Protein AF-A0A423U1B2-F1 (afdb_monomer_lite)

Structure (mmCIF, N/CA/C/O backbone):
data_AF-A0A423U1B2-F1
#
_entry.id   AF-A0A423U1B2-F1
#
loop_
_atom_site.group_PDB
_atom_site.id
_atom_site.type_symbol
_atom_site.label_atom_id
_atom_site.label_alt_id
_atom_site.label_comp_id
_atom_site.label_asym_id
_atom_site.label_entity_id
_atom_site.label_seq_id
_atom_site.pdbx_PDB_ins_code
_atom_site.Cartn_x
_atom_site.Cartn_y
_atom_site.Cartn_z
_atom_site.occupancy
_atom_site.B_iso_or_equiv
_atom_site.auth_seq_id
_atom_site.auth_comp_id
_atom_site.auth_asym_id
_atom_site.auth_atom_id
_atom_site.pdbx_PDB_model_num
ATOM 1 N N . MET A 1 1 ? -6.606 -26.926 21.692 1.00 32.34 1 MET A N 1
ATOM 2 C CA . MET A 1 1 ? -6.285 -27.141 20.266 1.00 32.34 1 MET A CA 1
ATOM 3 C C . MET A 1 1 ? -6.532 -25.823 19.558 1.00 32.34 1 MET A C 1
ATOM 5 O O . MET A 1 1 ? -7.688 -25.462 19.398 1.00 32.34 1 MET A O 1
ATOM 9 N N . ALA A 1 2 ? -5.481 -25.055 19.267 1.00 31.39 2 ALA A N 1
ATOM 10 C CA . ALA A 1 2 ? -5.603 -23.840 18.466 1.00 31.39 2 ALA A CA 1
ATOM 11 C C . ALA A 1 2 ? -5.625 -24.252 16.990 1.00 31.39 2 ALA A C 1
ATOM 13 O O . ALA A 1 2 ? -4.741 -24.988 16.552 1.00 31.39 2 ALA A O 1
ATOM 14 N N . ALA A 1 3 ? -6.660 -23.852 16.256 1.00 35.34 3 ALA A N 1
ATOM 15 C CA . ALA A 1 3 ? -6.721 -24.034 14.815 1.00 35.34 3 ALA A CA 1
ATOM 16 C C . ALA A 1 3 ? -5.997 -22.849 14.169 1.00 35.34 3 ALA A C 1
ATOM 18 O O . ALA A 1 3 ? -6.506 -21.734 14.193 1.00 35.34 3 ALA A O 1
ATOM 19 N N . SER A 1 4 ? -4.801 -23.075 13.632 1.00 44.62 4 SER A N 1
ATOM 20 C CA . SER A 1 4 ? -4.174 -22.142 12.699 1.00 44.62 4 SER A CA 1
ATOM 21 C C . SER A 1 4 ? -4.798 -22.375 11.326 1.00 44.62 4 SER A C 1
ATOM 23 O O . SER A 1 4 ? -4.581 -23.433 10.729 1.00 44.62 4 SER A O 1
ATOM 25 N N . PHE A 1 5 ? -5.598 -21.427 10.844 1.00 45.62 5 PHE A N 1
ATOM 26 C CA . PHE A 1 5 ? -6.015 -21.411 9.445 1.00 45.62 5 PHE A CA 1
ATOM 27 C C . PHE A 1 5 ? -4.851 -20.833 8.637 1.00 45.62 5 PHE A C 1
ATOM 29 O O . PHE A 1 5 ? -4.466 -19.680 8.815 1.00 45.62 5 PHE A O 1
ATOM 36 N N . ALA A 1 6 ? -4.232 -21.686 7.827 1.00 53.91 6 ALA A N 1
ATOM 37 C CA . ALA A 1 6 ? -3.268 -21.276 6.825 1.00 53.91 6 ALA A CA 1
ATOM 38 C C . ALA A 1 6 ? -4.054 -21.025 5.536 1.00 53.91 6 ALA A C 1
ATOM 40 O O . ALA A 1 6 ? -4.606 -21.969 4.968 1.00 53.91 6 ALA A O 1
ATOM 41 N N . GLU A 1 7 ? -4.151 -19.768 5.116 1.00 62.78 7 GLU A N 1
ATOM 42 C CA . GLU A 1 7 ? -4.723 -19.413 3.820 1.00 62.78 7 GLU A CA 1
ATOM 43 C C . GLU A 1 7 ? -3.580 -19.316 2.812 1.00 62.78 7 GLU A C 1
ATOM 45 O O . GLU A 1 7 ? -2.628 -18.556 2.989 1.00 62.78 7 GLU A O 1
ATOM 50 N N . GLU A 1 8 ? -3.638 -20.170 1.793 1.00 65.38 8 GLU A N 1
ATOM 51 C CA . GLU A 1 8 ? -2.659 -20.219 0.711 1.00 65.38 8 GLU A CA 1
ATOM 52 C C . GLU A 1 8 ? -3.208 -19.421 -0.469 1.00 65.38 8 GLU A C 1
ATOM 54 O O . GLU A 1 8 ? -4.305 -19.697 -0.955 1.00 65.38 8 GLU A O 1
ATOM 59 N N . TYR A 1 9 ? -2.441 -18.436 -0.919 1.00 68.88 9 TYR A N 1
ATOM 60 C CA . TYR A 1 9 ? -2.756 -17.604 -2.069 1.00 68.88 9 TYR A CA 1
ATOM 61 C C . TYR A 1 9 ? -1.648 -17.735 -3.114 1.00 68.88 9 TYR A C 1
ATOM 63 O O . TYR A 1 9 ? -0.458 -17.784 -2.796 1.00 68.88 9 TYR A O 1
ATOM 71 N N . GLU A 1 10 ? -2.047 -17.850 -4.378 1.00 75.06 10 GLU A N 1
ATOM 72 C CA . GLU A 1 10 ? -1.129 -17.897 -5.512 1.00 75.06 10 GLU A CA 1
ATOM 73 C C . GLU A 1 10 ? -1.004 -16.479 -6.067 1.00 75.06 10 GLU A C 1
ATOM 75 O O . GLU A 1 10 ? -1.994 -15.892 -6.495 1.00 75.06 10 GLU A O 1
ATOM 80 N N . VAL A 1 11 ? 0.198 -15.913 -5.983 1.00 78.75 11 VAL A N 1
ATOM 81 C CA . VAL A 1 11 ? 0.509 -14.577 -6.502 1.00 78.75 11 VAL A CA 1
ATOM 82 C C . VAL A 1 11 ? 1.478 -14.694 -7.662 1.00 78.75 11 VAL A C 1
ATOM 84 O O . VAL A 1 11 ? 2.503 -15.380 -7.577 1.00 78.75 11 VAL A O 1
ATOM 87 N N . ASP A 1 12 ? 1.139 -14.007 -8.746 1.00 85.44 12 ASP A N 1
ATOM 88 C CA . ASP A 1 12 ? 1.967 -13.886 -9.940 1.00 85.44 12 ASP A CA 1
ATOM 89 C C . ASP A 1 12 ? 3.019 -12.784 -9.779 1.00 85.44 12 ASP A C 1
ATOM 91 O O . ASP A 1 12 ? 3.145 -12.176 -8.717 1.00 85.44 12 ASP A O 1
ATOM 95 N N . TYR A 1 13 ? 3.784 -12.517 -10.839 1.00 89.06 13 TYR A N 1
ATOM 96 C CA . TYR A 1 13 ? 4.770 -11.438 -10.862 1.00 89.06 13 TYR A CA 1
ATOM 97 C C . TYR A 1 13 ? 4.138 -10.090 -10.481 1.00 89.06 13 TYR A C 1
ATOM 99 O O . TYR A 1 13 ? 3.126 -9.698 -11.058 1.00 89.06 13 TYR A O 1
ATOM 107 N N . GLY A 1 14 ? 4.752 -9.359 -9.552 1.00 91.12 14 GLY A N 1
ATOM 108 C CA . GLY A 1 14 ? 4.311 -8.013 -9.175 1.00 91.12 14 GLY A CA 1
ATOM 109 C C . GLY A 1 14 ? 4.810 -7.602 -7.797 1.00 91.12 14 GLY A C 1
ATOM 110 O O . GLY A 1 14 ? 5.597 -8.325 -7.190 1.00 91.12 14 GLY A O 1
ATOM 111 N N . VAL A 1 15 ? 4.339 -6.455 -7.310 1.00 94.38 15 VAL A N 1
ATOM 112 C CA . VAL A 1 15 ? 4.605 -5.947 -5.956 1.00 94.38 15 VAL A CA 1
ATOM 113 C C . VAL A 1 15 ? 3.308 -6.004 -5.162 1.00 94.38 15 VAL A C 1
ATOM 115 O O . VAL A 1 15 ? 2.300 -5.439 -5.575 1.00 94.38 15 VAL A O 1
ATOM 118 N N . TYR A 1 16 ? 3.324 -6.695 -4.030 1.00 94.00 16 TYR A N 1
ATOM 119 C CA . TYR A 1 16 ? 2.155 -6.913 -3.187 1.00 94.00 16 TYR A CA 1
ATOM 120 C C . TYR A 1 16 ? 2.409 -6.384 -1.785 1.00 94.00 16 TYR A C 1
ATOM 122 O O . TYR A 1 16 ? 3.487 -6.584 -1.227 1.00 94.00 16 TYR A O 1
ATOM 130 N N . LEU A 1 17 ? 1.386 -5.762 -1.211 1.00 94.81 17 LEU A N 1
ATOM 131 C CA . LEU A 1 17 ? 1.344 -5.289 0.161 1.00 94.81 17 LEU A CA 1
ATOM 132 C C . LEU A 1 17 ? 0.294 -6.099 0.925 1.00 94.81 17 LEU A C 1
ATOM 134 O O . LEU A 1 17 ? -0.905 -6.022 0.649 1.00 94.81 17 LEU A O 1
ATOM 138 N N . PHE A 1 18 ? 0.764 -6.879 1.890 1.00 92.94 18 PHE A N 1
ATOM 139 C CA . PHE A 1 18 ? -0.055 -7.666 2.802 1.00 92.94 18 PHE A CA 1
ATOM 140 C C . PHE A 1 18 ? -0.288 -6.869 4.063 1.00 92.94 18 PHE A C 1
ATOM 142 O O . PHE A 1 18 ? 0.667 -6.416 4.688 1.00 92.94 18 PHE A O 1
ATOM 149 N N . LEU A 1 19 ? -1.546 -6.729 4.455 1.00 92.38 19 LEU A N 1
ATOM 150 C CA . LEU A 1 19 ? -1.936 -5.983 5.640 1.00 92.38 19 LEU A CA 1
ATOM 151 C C . LEU A 1 19 ? -2.736 -6.879 6.575 1.00 92.38 19 LEU A C 1
ATOM 153 O O . LEU A 1 19 ? -3.620 -7.612 6.133 1.00 92.38 19 LEU A O 1
ATOM 157 N N . GLY A 1 20 ? -2.452 -6.779 7.870 1.00 90.88 20 GLY A N 1
ATOM 158 C CA . GLY A 1 20 ? -3.234 -7.401 8.934 1.00 90.88 20 GLY A CA 1
ATOM 159 C C . GLY A 1 20 ? -3.918 -6.347 9.798 1.00 90.88 20 GLY A C 1
ATOM 160 O O . GLY A 1 20 ? -3.294 -5.353 10.175 1.00 90.88 20 GLY A O 1
ATOM 161 N N . TYR A 1 21 ? -5.187 -6.565 10.141 1.00 88.56 21 TYR A N 1
ATOM 162 C CA . TYR A 1 21 ? -5.950 -5.688 11.032 1.00 88.56 21 TYR A CA 1
ATOM 163 C C . TYR A 1 21 ? -6.854 -6.487 11.976 1.00 88.56 21 TYR A C 1
ATOM 165 O O . TYR A 1 21 ? -7.213 -7.624 11.697 1.00 88.56 21 TYR A O 1
ATOM 173 N N . SER A 1 22 ? -7.273 -5.892 13.092 1.00 86.50 22 SER A N 1
ATOM 174 C CA . SER A 1 22 ? -8.189 -6.542 14.039 1.00 86.50 22 SER A CA 1
ATOM 175 C C . SER A 1 22 ? -9.647 -6.195 13.735 1.00 86.50 22 SER A C 1
ATOM 177 O O . SER A 1 22 ? -10.076 -5.050 13.891 1.00 86.50 22 SER A O 1
ATOM 179 N N . LYS A 1 23 ? -10.475 -7.191 13.392 1.00 86.38 23 LYS A N 1
ATOM 180 C CA . LYS A 1 23 ? -11.934 -7.014 13.227 1.00 86.38 23 LYS A CA 1
ATOM 181 C C . LYS A 1 23 ? -12.610 -6.579 14.514 1.00 86.38 23 LYS A C 1
ATOM 183 O O . LYS A 1 23 ? -13.639 -5.900 14.489 1.00 86.38 23 LYS A O 1
ATOM 188 N N . LYS A 1 24 ? -12.070 -7.009 15.657 1.00 87.19 24 LYS A N 1
ATOM 189 C CA . LYS A 1 24 ? -12.585 -6.611 16.969 1.00 87.19 24 LYS A CA 1
ATOM 190 C C . LYS A 1 24 ? -12.431 -5.103 17.159 1.00 87.19 24 LYS A C 1
ATOM 192 O O . LYS A 1 24 ? -13.377 -4.460 17.614 1.00 87.19 24 LYS A O 1
ATOM 197 N N . GLU A 1 25 ? -11.272 -4.558 16.803 1.00 85.38 25 GLU A N 1
ATOM 198 C CA . GLU A 1 25 ? -10.992 -3.125 16.902 1.00 85.38 25 GLU A CA 1
ATOM 199 C C . GLU A 1 25 ? -11.735 -2.333 15.827 1.00 85.38 25 GLU A C 1
ATOM 201 O O . GLU A 1 25 ? -12.353 -1.323 16.154 1.00 85.38 25 GLU A O 1
ATOM 206 N N . GLU A 1 26 ? -11.814 -2.842 14.592 1.00 88.25 26 GLU A N 1
ATOM 207 C CA . GLU A 1 26 ? -12.648 -2.250 13.539 1.00 88.25 26 GLU A CA 1
ATOM 208 C C . GLU A 1 26 ? -14.096 -2.088 14.021 1.00 88.25 26 GLU A C 1
ATOM 210 O O . GLU A 1 26 ? -14.669 -1.005 13.934 1.00 88.25 26 GLU A O 1
ATOM 215 N N . LYS A 1 27 ? -14.697 -3.138 14.595 1.00 88.31 27 LYS A N 1
ATOM 216 C CA . LYS A 1 27 ? -16.079 -3.087 15.093 1.00 88.31 27 LYS A CA 1
ATOM 217 C C . LYS A 1 27 ? -16.260 -2.077 16.228 1.00 88.31 27 LYS A C 1
ATOM 219 O O . LYS A 1 27 ? -17.335 -1.488 16.341 1.00 88.31 27 LYS A O 1
ATOM 224 N N . LEU A 1 28 ? -15.237 -1.894 17.062 1.00 86.12 28 LEU A N 1
ATOM 225 C CA . LEU A 1 28 ? -15.248 -0.917 18.147 1.00 86.12 28 LEU A CA 1
ATOM 226 C C . LEU A 1 28 ? -15.149 0.519 17.618 1.00 86.12 28 LEU A C 1
ATOM 228 O O . LEU A 1 28 ? -15.837 1.400 18.130 1.00 86.12 28 LEU A O 1
ATOM 232 N N . LEU A 1 29 ? -14.323 0.747 16.594 1.00 82.88 29 LEU A N 1
ATOM 233 C CA . LEU A 1 29 ? -14.086 2.073 16.021 1.00 82.88 29 LEU A CA 1
ATOM 234 C C . LEU A 1 29 ? -15.087 2.459 14.930 1.00 82.88 29 LEU A C 1
ATOM 236 O O . LEU A 1 29 ? -15.243 3.647 14.661 1.00 82.88 29 LEU A O 1
ATOM 240 N N . LYS A 1 30 ? -15.831 1.502 14.365 1.00 83.69 30 LYS A N 1
ATOM 241 C CA . LYS A 1 30 ? -16.827 1.731 13.307 1.00 83.69 30 LYS A CA 1
ATOM 242 C C . LYS A 1 30 ? -17.805 2.892 13.569 1.00 83.69 30 LYS A C 1
ATOM 244 O O . LYS A 1 30 ? -18.095 3.621 12.626 1.00 83.69 30 LYS A O 1
ATOM 249 N N . PRO A 1 31 ? -18.314 3.121 14.798 1.00 84.50 31 PRO A N 1
ATOM 250 C CA . PRO A 1 31 ? -19.174 4.273 15.089 1.00 84.50 31 PRO A CA 1
ATOM 251 C C . PRO A 1 31 ? -18.469 5.633 14.967 1.00 84.50 31 PRO A C 1
ATOM 253 O O . PRO A 1 31 ? -19.130 6.657 14.811 1.00 84.50 31 PRO A O 1
ATOM 256 N N . TYR A 1 32 ? -17.141 5.650 15.073 1.00 81.94 32 TYR A N 1
ATOM 257 C CA . TYR A 1 32 ? -16.306 6.849 15.051 1.00 81.94 32 TYR A CA 1
ATOM 258 C C . TYR A 1 32 ? -15.645 7.064 13.686 1.00 81.94 32 TYR A C 1
ATOM 260 O O . TYR A 1 32 ? -15.356 8.201 13.313 1.00 81.94 32 TYR A O 1
ATOM 268 N N . THR A 1 33 ? -15.460 6.002 12.899 1.00 76.44 33 THR A N 1
ATOM 269 C CA . THR A 1 33 ? -14.968 6.090 11.525 1.00 76.44 33 THR A CA 1
ATOM 270 C C . THR A 1 33 ? -16.107 6.456 10.578 1.00 76.44 33 THR A C 1
ATOM 272 O O . THR A 1 33 ? -17.097 5.741 10.467 1.00 76.44 33 THR A O 1
ATOM 275 N N . LYS A 1 34 ? -15.968 7.554 9.828 1.00 74.88 34 LYS A N 1
ATOM 276 C CA . LYS A 1 34 ? -16.952 7.988 8.812 1.00 74.88 34 LYS A CA 1
ATOM 277 C C . LYS A 1 34 ? -16.952 7.114 7.543 1.00 74.88 34 LYS A C 1
ATOM 279 O O . LYS A 1 34 ? -17.400 7.562 6.492 1.00 74.88 34 LYS A O 1
ATOM 284 N N . THR A 1 35 ? -16.403 5.906 7.610 1.00 74.19 35 THR A N 1
ATOM 285 C CA . THR A 1 35 ? -16.151 5.021 6.470 1.00 74.19 35 THR A CA 1
ATOM 286 C C . THR A 1 35 ? -17.031 3.778 6.562 1.00 74.19 35 THR A C 1
ATOM 288 O O . THR A 1 35 ? -17.275 3.244 7.643 1.00 74.19 35 THR A O 1
ATOM 291 N N . ALA A 1 36 ? -17.553 3.331 5.416 1.00 74.88 36 ALA A N 1
ATOM 292 C CA . ALA A 1 36 ? -18.432 2.162 5.349 1.00 74.88 36 ALA A CA 1
ATOM 293 C C . ALA A 1 36 ? -17.682 0.850 5.655 1.00 74.88 36 ALA A C 1
ATOM 295 O O . ALA A 1 36 ? -18.242 -0.052 6.291 1.00 74.88 36 ALA A O 1
ATOM 296 N N . SER A 1 37 ? -16.412 0.790 5.242 1.00 85.69 37 SER A N 1
ATOM 297 C CA . SER A 1 37 ? -15.480 -0.327 5.401 1.00 85.69 37 SER A CA 1
ATOM 298 C C . SER A 1 37 ? -14.079 0.200 5.725 1.00 85.69 37 SER A C 1
ATOM 300 O O . SER A 1 37 ? -13.667 1.231 5.179 1.00 85.69 37 SER A O 1
ATOM 302 N N . LEU A 1 38 ? -13.340 -0.501 6.593 1.00 87.88 38 LEU A N 1
ATOM 303 C CA . LEU A 1 38 ? -11.913 -0.245 6.803 1.00 87.88 38 LEU A CA 1
ATOM 304 C C . LEU A 1 38 ? -11.117 -0.440 5.510 1.00 87.88 38 LEU A C 1
ATOM 306 O O . LEU A 1 38 ? -10.227 0.351 5.222 1.00 87.88 38 LEU A O 1
ATOM 310 N N . VAL A 1 39 ? -11.466 -1.462 4.724 1.00 90.31 39 VAL A N 1
ATOM 311 C CA . VAL A 1 39 ? -10.755 -1.831 3.492 1.00 90.31 39 VAL A CA 1
ATOM 312 C C . VAL A 1 39 ? -10.808 -0.703 2.470 1.00 90.31 39 VAL A C 1
ATOM 314 O O . VAL A 1 39 ? -9.769 -0.299 1.963 1.00 90.31 39 VAL A O 1
ATOM 317 N N . ASP A 1 40 ? -11.991 -0.131 2.233 1.00 90.88 40 ASP A N 1
ATOM 318 C CA . ASP A 1 40 ? -12.157 0.988 1.295 1.00 90.88 40 ASP A CA 1
ATOM 319 C C . ASP A 1 40 ? -11.345 2.209 1.746 1.00 90.88 40 ASP A C 1
ATOM 321 O O . ASP A 1 40 ? -10.707 2.890 0.943 1.00 90.88 40 ASP A O 1
ATOM 325 N N . ALA A 1 41 ? -11.350 2.481 3.055 1.00 90.88 41 ALA A N 1
ATOM 326 C CA . ALA A 1 41 ? -10.588 3.578 3.635 1.00 90.88 41 ALA A CA 1
ATOM 327 C C . ALA A 1 41 ? -9.078 3.358 3.486 1.00 90.88 41 ALA A C 1
ATOM 329 O O . ALA A 1 41 ? -8.365 4.290 3.117 1.00 90.88 41 ALA A O 1
ATOM 330 N N . ALA A 1 42 ? -8.608 2.138 3.754 1.00 90.62 42 ALA A N 1
ATOM 331 C CA . ALA A 1 42 ? -7.213 1.756 3.614 1.00 90.62 42 ALA A CA 1
ATOM 332 C C . ALA A 1 42 ? -6.773 1.850 2.150 1.00 90.62 42 ALA A C 1
ATOM 334 O O . ALA A 1 42 ? -5.761 2.481 1.880 1.00 90.62 42 ALA A O 1
ATOM 335 N N . LEU A 1 43 ? -7.563 1.336 1.204 1.00 94.19 43 LEU A N 1
ATOM 336 C CA . LEU A 1 43 ? -7.254 1.393 -0.225 1.00 94.19 43 LEU A CA 1
ATOM 337 C C . LEU A 1 43 ? -7.076 2.837 -0.712 1.00 94.19 43 LEU A C 1
ATOM 339 O O . LEU A 1 43 ? -6.073 3.157 -1.340 1.00 94.19 43 LEU A O 1
ATOM 343 N N . VAL A 1 44 ? -8.009 3.732 -0.372 1.00 94.25 44 VAL A N 1
ATOM 344 C CA . VAL A 1 44 ? -7.933 5.144 -0.784 1.00 94.25 44 VAL A CA 1
ATOM 345 C C . VAL A 1 44 ? -6.742 5.854 -0.139 1.00 94.25 44 VAL A C 1
ATOM 347 O O . VAL A 1 44 ? -6.020 6.593 -0.806 1.00 94.25 44 VAL A O 1
ATOM 350 N N . LYS A 1 45 ? -6.539 5.663 1.167 1.00 94.12 45 LYS A N 1
ATOM 351 C CA . LYS A 1 45 ? -5.517 6.398 1.922 1.00 94.12 45 LYS A CA 1
ATOM 352 C C . LYS A 1 45 ? -4.111 5.871 1.664 1.00 94.12 45 LYS A C 1
ATOM 354 O O . LYS A 1 45 ? -3.224 6.669 1.390 1.00 94.12 45 LYS A O 1
ATOM 359 N N . LEU A 1 46 ? -3.921 4.554 1.711 1.00 96.12 46 LEU A N 1
ATOM 360 C CA . LEU A 1 46 ? -2.646 3.925 1.371 1.00 96.12 46 LEU A CA 1
ATOM 361 C C . LEU A 1 46 ? -2.338 4.083 -0.113 1.00 96.12 46 LEU A C 1
ATOM 363 O O . LEU A 1 46 ? -1.187 4.307 -0.451 1.00 96.12 46 LEU A O 1
ATOM 367 N N . GLY A 1 47 ? -3.347 4.030 -0.990 1.00 95.81 47 GLY A N 1
ATOM 368 C CA . GLY A 1 47 ? -3.163 4.301 -2.414 1.00 95.81 47 GLY A CA 1
ATOM 369 C C . GLY A 1 47 ? -2.615 5.706 -2.652 1.00 95.81 47 GLY A C 1
ATOM 370 O O . GLY A 1 47 ? -1.634 5.863 -3.371 1.00 95.81 47 GLY A O 1
ATOM 371 N N . LYS A 1 48 ? -3.177 6.720 -1.976 1.00 95.88 48 LYS A N 1
ATOM 372 C CA . LYS A 1 48 ? -2.628 8.083 -1.998 1.00 95.88 48 LYS A CA 1
ATOM 373 C C . LYS A 1 48 ? -1.206 8.135 -1.434 1.00 95.88 48 LYS A C 1
ATOM 375 O O . LYS A 1 48 ? -0.353 8.767 -2.037 1.00 95.88 48 LYS A O 1
ATOM 380 N N . LEU A 1 49 ? -0.953 7.483 -0.300 1.00 95.75 49 LEU A N 1
ATOM 381 C CA . LEU A 1 49 ? 0.355 7.525 0.351 1.00 95.75 49 LEU A CA 1
ATOM 382 C C . LEU A 1 49 ? 1.448 6.876 -0.510 1.00 95.75 49 LEU A C 1
ATOM 384 O O . LEU A 1 49 ? 2.493 7.476 -0.719 1.00 95.75 49 LEU A O 1
ATOM 388 N N . VAL A 1 50 ? 1.187 5.691 -1.071 1.00 96.69 50 VAL A N 1
ATOM 389 C CA . VAL A 1 50 ? 2.103 5.019 -2.008 1.00 96.69 50 VAL A CA 1
ATOM 390 C C . VAL A 1 50 ? 2.346 5.884 -3.237 1.00 96.69 50 VAL A C 1
ATOM 392 O O . VAL A 1 50 ? 3.493 6.031 -3.649 1.00 96.69 50 VAL A O 1
ATOM 395 N N . ARG A 1 51 ? 1.293 6.488 -3.795 1.00 96.50 51 ARG A N 1
ATOM 396 C CA . ARG A 1 51 ? 1.412 7.383 -4.945 1.00 96.50 51 ARG A CA 1
ATOM 397 C C . ARG A 1 51 ? 2.299 8.589 -4.641 1.00 96.50 51 ARG A C 1
ATOM 399 O O . ARG A 1 51 ? 3.248 8.828 -5.378 1.00 96.50 51 ARG A O 1
ATOM 406 N N . ASP A 1 52 ? 2.018 9.313 -3.560 1.00 96.19 52 ASP A N 1
ATOM 407 C CA . ASP A 1 52 ? 2.779 10.501 -3.165 1.00 96.19 52 ASP A CA 1
ATOM 408 C C . ASP A 1 52 ? 4.254 10.141 -2.905 1.00 96.19 52 ASP A C 1
ATOM 410 O O . ASP A 1 52 ? 5.162 10.825 -3.377 1.00 96.19 52 ASP A O 1
ATOM 414 N N . THR A 1 53 ? 4.507 9.025 -2.214 1.00 95.31 53 THR A N 1
ATOM 415 C CA . THR A 1 53 ? 5.861 8.525 -1.948 1.00 95.31 53 THR A CA 1
ATOM 416 C C . THR A 1 53 ? 6.590 8.137 -3.239 1.00 95.31 53 THR A C 1
ATOM 418 O O . THR A 1 53 ? 7.751 8.503 -3.417 1.00 95.31 53 THR A O 1
ATOM 421 N N . ALA A 1 54 ? 5.923 7.457 -4.176 1.00 95.00 54 ALA A N 1
ATOM 422 C CA . ALA A 1 54 ? 6.498 7.098 -5.475 1.00 95.00 54 ALA A CA 1
ATOM 423 C C . ALA A 1 54 ? 6.826 8.335 -6.329 1.00 95.00 54 ALA A C 1
ATOM 425 O O . ALA A 1 54 ? 7.892 8.397 -6.947 1.00 95.00 54 ALA A O 1
ATOM 426 N N . GLU A 1 55 ? 5.953 9.347 -6.320 1.00 95.31 55 GLU A N 1
ATOM 427 C CA . GLU A 1 55 ? 6.178 10.609 -7.029 1.00 95.31 55 GLU A CA 1
ATOM 428 C C . GLU A 1 55 ? 7.399 11.354 -6.456 1.00 95.31 55 GLU A C 1
ATOM 430 O O . GLU A 1 55 ? 8.180 11.931 -7.213 1.00 95.31 55 GLU A O 1
ATOM 435 N N . ILE A 1 56 ? 7.612 11.303 -5.136 1.00 94.31 56 ILE A N 1
ATOM 436 C CA . ILE A 1 56 ? 8.756 11.941 -4.464 1.00 94.31 56 ILE A CA 1
ATOM 437 C C . ILE A 1 56 ? 10.067 11.182 -4.707 1.00 94.31 56 ILE A C 1
ATOM 439 O O . ILE A 1 56 ? 11.100 11.812 -4.937 1.00 94.31 56 ILE A O 1
ATOM 443 N N . MET A 1 57 ? 10.046 9.850 -4.624 1.00 92.12 57 MET A N 1
ATOM 444 C CA . MET A 1 57 ? 11.256 9.025 -4.707 1.00 92.12 57 MET A CA 1
ATOM 445 C C . MET A 1 57 ? 11.730 8.840 -6.148 1.00 92.12 57 MET A C 1
ATOM 447 O O . MET A 1 57 ? 12.901 9.073 -6.449 1.00 92.12 57 MET A O 1
ATOM 451 N N . ASN A 1 58 ? 10.806 8.459 -7.031 1.00 89.25 58 ASN A N 1
ATOM 452 C CA . ASN A 1 58 ? 11.115 7.971 -8.375 1.00 89.25 58 ASN A CA 1
ATOM 453 C C . ASN A 1 58 ? 10.493 8.844 -9.478 1.00 89.25 58 ASN A C 1
ATOM 455 O O . ASN A 1 58 ? 10.808 8.686 -10.656 1.00 89.25 58 ASN A O 1
ATOM 459 N N . GLY A 1 59 ? 9.630 9.806 -9.125 1.00 91.31 59 GLY A N 1
ATOM 460 C CA . GLY A 1 59 ? 8.908 10.617 -10.110 1.00 91.31 59 GLY A CA 1
ATOM 461 C C . GLY A 1 59 ? 7.830 9.829 -10.859 1.00 91.31 59 GLY A C 1
ATOM 462 O O . GLY A 1 59 ? 7.438 10.220 -11.960 1.00 91.31 59 GLY A O 1
ATOM 463 N N . THR A 1 60 ? 7.365 8.719 -10.285 1.00 92.00 60 THR A N 1
ATOM 464 C CA . THR A 1 60 ? 6.395 7.798 -10.891 1.00 92.00 60 THR A CA 1
ATOM 465 C C . THR A 1 60 ? 5.081 7.772 -10.126 1.00 92.00 60 THR A C 1
ATOM 467 O O . THR A 1 60 ? 5.066 7.934 -8.912 1.00 92.00 60 THR A O 1
ATOM 470 N N . ALA A 1 61 ? 3.977 7.484 -10.817 1.00 93.44 61 ALA A N 1
ATOM 471 C CA . ALA A 1 61 ? 2.669 7.307 -10.192 1.00 93.44 61 ALA A CA 1
ATOM 472 C C . ALA A 1 61 ? 2.352 5.812 -10.027 1.00 93.44 61 ALA A C 1
ATOM 474 O O . ALA A 1 61 ? 1.914 5.149 -10.971 1.00 93.44 61 ALA A O 1
ATOM 475 N N . CYS A 1 62 ? 2.589 5.292 -8.822 1.00 95.75 62 CYS A N 1
ATOM 476 C CA . CYS A 1 62 ? 2.148 3.958 -8.421 1.00 95.75 62 CYS A CA 1
ATOM 477 C C . CYS A 1 62 ? 0.768 4.044 -7.767 1.00 95.75 62 CYS A C 1
ATOM 479 O O . CYS A 1 62 ? 0.523 4.926 -6.945 1.00 95.75 62 CYS A O 1
ATOM 481 N N . LYS A 1 63 ? -0.119 3.108 -8.092 1.00 95.19 63 LYS A N 1
ATOM 482 C CA . LYS A 1 63 ? -1.422 2.954 -7.438 1.00 95.19 63 LYS A CA 1
ATOM 483 C C . LYS A 1 63 ? -1.515 1.605 -6.738 1.00 95.19 63 LYS A C 1
ATOM 485 O O . LYS A 1 63 ? -0.747 0.692 -7.032 1.00 95.19 63 LYS A O 1
ATOM 490 N N . LEU A 1 64 ? -2.469 1.489 -5.818 1.00 96.31 64 LEU A N 1
ATOM 491 C CA . LEU A 1 64 ? -2.807 0.233 -5.158 1.00 96.31 64 LEU A CA 1
ATOM 492 C C . LEU A 1 64 ? -4.167 -0.264 -5.638 1.00 96.31 64 LEU A C 1
ATOM 494 O O . LEU A 1 64 ? -5.147 0.480 -5.595 1.00 96.31 64 LEU A O 1
ATOM 498 N N . ASP A 1 65 ? -4.224 -1.537 -6.005 1.00 94.62 65 ASP A N 1
ATOM 499 C CA . ASP A 1 65 ? -5.446 -2.252 -6.350 1.00 94.62 65 ASP A CA 1
ATOM 500 C C . ASP A 1 65 ? -5.718 -3.345 -5.308 1.00 94.62 65 ASP A C 1
ATOM 502 O O . ASP A 1 65 ? -4.807 -4.043 -4.855 1.00 94.62 65 ASP A O 1
ATOM 506 N N . LEU A 1 66 ? -6.983 -3.502 -4.912 1.00 94.44 66 LEU A N 1
ATOM 507 C CA . LEU A 1 66 ? -7.392 -4.590 -4.026 1.00 94.44 66 LEU A CA 1
ATOM 508 C C . LEU A 1 66 ? -7.408 -5.902 -4.811 1.00 94.44 66 LEU A C 1
ATOM 510 O O . LEU A 1 66 ? -8.190 -6.047 -5.748 1.00 94.44 66 LEU A O 1
ATOM 514 N N . ILE A 1 67 ? -6.585 -6.860 -4.389 1.00 91.94 67 ILE A N 1
ATOM 515 C CA . ILE A 1 67 ? -6.593 -8.217 -4.944 1.00 91.94 67 ILE A CA 1
ATOM 516 C C . ILE A 1 67 ? -7.605 -9.070 -4.199 1.00 91.94 67 ILE A C 1
ATOM 518 O O . ILE A 1 67 ? -8.464 -9.695 -4.809 1.00 91.94 67 ILE A O 1
ATOM 522 N N . GLU A 1 68 ? -7.516 -9.076 -2.872 1.00 89.75 68 GLU A N 1
ATOM 523 C CA . GLU A 1 68 ? -8.328 -9.956 -2.045 1.00 89.75 68 GLU A CA 1
ATOM 524 C C . GLU A 1 68 ? -8.471 -9.376 -0.632 1.00 89.75 68 GLU A C 1
ATOM 526 O O . GLU A 1 68 ? -7.582 -8.694 -0.111 1.00 89.75 68 GLU A O 1
ATOM 531 N N . HIS A 1 69 ? -9.593 -9.680 0.016 1.00 89.69 69 HIS A N 1
ATOM 532 C CA . HIS A 1 69 ? -9.827 -9.385 1.426 1.00 89.69 69 HIS A CA 1
ATOM 533 C C . HIS A 1 69 ? -10.420 -10.621 2.091 1.00 89.69 69 HIS A C 1
ATOM 535 O O . HIS A 1 69 ? -11.582 -10.961 1.868 1.00 89.69 69 HIS A O 1
ATOM 541 N N . ILE A 1 70 ? -9.621 -11.286 2.927 1.00 84.75 70 ILE A N 1
ATOM 542 C CA . ILE A 1 70 ? -10.042 -12.508 3.608 1.00 84.75 70 ILE A CA 1
ATOM 543 C C . ILE A 1 70 ? -9.852 -12.354 5.101 1.00 84.75 70 ILE A C 1
ATOM 545 O O . ILE A 1 70 ? -8.749 -12.151 5.608 1.00 84.75 70 ILE A O 1
ATOM 549 N N . GLY A 1 71 ? -10.953 -12.475 5.838 1.00 85.9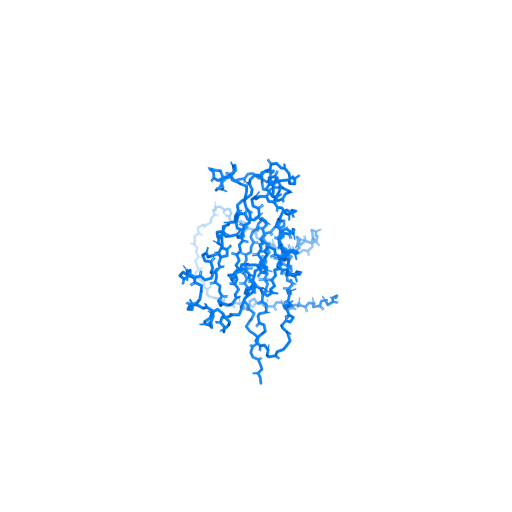4 71 GLY A N 1
ATOM 550 C CA . GLY A 1 71 ? -10.867 -12.386 7.283 1.00 85.94 71 GLY A CA 1
ATOM 551 C C . GLY A 1 71 ? -10.323 -11.017 7.707 1.00 85.94 71 GLY A C 1
ATOM 552 O O . GLY A 1 71 ? -10.915 -9.986 7.396 1.00 85.94 71 GLY A O 1
ATOM 553 N N . GLU A 1 72 ? -9.233 -11.061 8.460 1.00 88.00 72 GLU A N 1
ATOM 554 C CA . GLU A 1 72 ? -8.473 -9.939 9.025 1.00 88.00 72 GLU A CA 1
ATOM 555 C C . GLU A 1 72 ? -7.269 -9.528 8.152 1.00 88.00 72 GLU A C 1
ATOM 557 O O . GLU A 1 72 ? -6.445 -8.721 8.577 1.00 88.00 72 GLU A O 1
ATOM 562 N N . ASN A 1 73 ? -7.168 -10.069 6.933 1.00 88.19 73 ASN A N 1
ATOM 563 C CA . ASN A 1 73 ? -6.055 -9.846 6.013 1.00 88.19 73 ASN A CA 1
ATOM 564 C C . ASN A 1 73 ? -6.522 -9.122 4.745 1.00 88.19 73 ASN A C 1
ATOM 566 O O . ASN A 1 73 ? -7.524 -9.509 4.140 1.00 88.19 73 ASN A O 1
ATOM 570 N N . ILE A 1 74 ? -5.775 -8.108 4.314 1.00 91.31 74 ILE A N 1
ATOM 571 C CA . ILE A 1 74 ? -6.001 -7.371 3.064 1.00 91.31 74 ILE A CA 1
ATOM 572 C C . ILE A 1 74 ? -4.773 -7.569 2.175 1.00 91.31 74 ILE A C 1
ATOM 574 O O . ILE A 1 74 ? -3.644 -7.414 2.639 1.00 91.31 74 ILE A O 1
ATOM 578 N N . ILE A 1 75 ? -4.996 -7.907 0.907 1.00 91.88 75 ILE A N 1
ATOM 579 C CA . ILE A 1 75 ? -3.941 -8.087 -0.090 1.00 91.88 75 ILE A CA 1
ATOM 580 C C . ILE A 1 75 ? -4.110 -7.011 -1.153 1.00 91.88 75 ILE A C 1
ATOM 582 O O . ILE A 1 75 ? -5.110 -6.991 -1.875 1.00 91.88 75 ILE A O 1
ATOM 586 N N . LEU A 1 76 ? -3.125 -6.123 -1.248 1.00 95.06 76 LEU A N 1
ATOM 587 C CA . LEU A 1 76 ? -3.074 -5.064 -2.249 1.00 95.06 76 LEU A CA 1
ATOM 588 C C . LEU A 1 76 ? -1.943 -5.346 -3.238 1.00 95.06 76 LEU A C 1
ATOM 590 O O . LEU A 1 76 ? -0.892 -5.845 -2.842 1.00 95.06 76 LEU A O 1
ATOM 594 N N . GLN A 1 77 ? -2.139 -5.012 -4.508 1.00 94.88 77 GLN A N 1
ATOM 595 C CA . GLN A 1 77 ? -1.084 -5.019 -5.519 1.00 94.88 77 GLN A CA 1
ATOM 596 C C . GLN A 1 77 ? -0.749 -3.583 -5.900 1.00 94.88 77 GLN A C 1
ATOM 598 O O . GLN A 1 77 ? -1.649 -2.785 -6.145 1.00 94.88 77 GLN A O 1
ATOM 603 N N . ALA A 1 78 ? 0.541 -3.268 -5.956 1.00 95.75 78 ALA A N 1
ATOM 604 C CA . ALA A 1 78 ? 1.021 -2.006 -6.484 1.00 95.75 78 ALA A CA 1
ATOM 605 C C . ALA A 1 78 ? 1.295 -2.126 -7.981 1.00 95.75 78 ALA A C 1
ATOM 607 O O . ALA A 1 78 ? 1.948 -3.073 -8.425 1.00 95.75 78 ALA A O 1
ATOM 608 N N . THR A 1 79 ? 0.784 -1.165 -8.742 1.00 94.75 79 THR A N 1
ATOM 609 C CA . THR A 1 79 ? 0.893 -1.120 -10.200 1.00 94.75 79 THR A CA 1
ATOM 610 C C . THR A 1 79 ? 1.255 0.283 -10.664 1.00 94.75 79 THR A C 1
ATOM 612 O O . THR A 1 79 ? 0.954 1.270 -9.988 1.00 94.75 79 THR A O 1
ATOM 615 N N . LEU A 1 80 ? 1.919 0.388 -11.813 1.00 94.31 80 LEU A N 1
ATOM 616 C CA . LEU A 1 80 ? 2.192 1.684 -12.427 1.00 94.31 80 LEU A CA 1
ATOM 617 C C . LEU A 1 80 ? 0.954 2.163 -13.190 1.00 94.31 80 LEU A C 1
ATOM 619 O O . LEU A 1 80 ? 0.479 1.471 -14.091 1.00 94.31 80 LEU A O 1
ATOM 623 N N . GLU A 1 81 ? 0.480 3.381 -12.902 1.00 92.69 81 GLU A N 1
ATOM 624 C CA . GLU A 1 81 ? -0.698 3.962 -13.575 1.00 92.69 81 GLU A CA 1
ATOM 625 C C . GLU A 1 81 ? -0.515 4.036 -15.106 1.00 92.69 81 GLU A C 1
ATOM 627 O O . GLU A 1 81 ? -1.477 3.907 -15.864 1.00 92.69 81 GLU A O 1
ATOM 632 N N . GLU A 1 82 ? 0.725 4.184 -15.591 1.00 89.94 82 GLU A N 1
ATOM 633 C CA . GLU A 1 82 ? 1.036 4.204 -17.029 1.00 89.94 82 GLU A CA 1
ATOM 634 C C . GLU A 1 82 ? 0.752 2.874 -17.750 1.00 89.94 82 GLU A C 1
ATOM 636 O O . GLU A 1 82 ? 0.569 2.866 -18.970 1.00 89.94 82 GLU A O 1
ATOM 641 N N . PHE A 1 83 ? 0.685 1.756 -17.021 1.00 90.50 83 PHE A N 1
ATOM 642 C CA . PHE A 1 83 ? 0.499 0.421 -17.594 1.00 90.50 83 PHE A CA 1
ATOM 643 C C . PHE A 1 83 ? -0.940 -0.087 -17.562 1.00 90.50 83 PHE A C 1
ATOM 645 O O . PHE A 1 83 ? -1.197 -1.167 -18.101 1.00 90.50 83 PHE A O 1
ATOM 652 N N . ASP A 1 84 ? -1.888 0.697 -17.044 1.00 86.81 84 ASP A N 1
ATOM 653 C CA . ASP A 1 84 ? -3.297 0.304 -16.922 1.00 86.81 84 ASP A CA 1
ATOM 654 C C . ASP A 1 84 ? -3.911 -0.167 -18.244 1.00 86.81 84 ASP A C 1
ATOM 656 O O . ASP A 1 84 ? -4.584 -1.194 -18.302 1.00 86.81 84 ASP A O 1
ATOM 660 N N . TYR A 1 85 ? -3.619 0.530 -19.343 1.00 85.00 85 TYR A N 1
ATOM 661 C CA . TYR A 1 85 ? -4.154 0.195 -20.667 1.00 85.00 85 TYR A CA 1
ATOM 662 C C . TYR A 1 85 ? -3.522 -1.055 -21.294 1.00 85.00 85 TYR A C 1
ATOM 664 O O . TYR A 1 85 ? -4.042 -1.585 -22.275 1.00 85.00 85 TYR A O 1
ATOM 672 N N . THR A 1 86 ? -2.386 -1.510 -20.768 1.00 86.06 86 THR A N 1
ATOM 673 C CA . THR A 1 86 ? -1.603 -2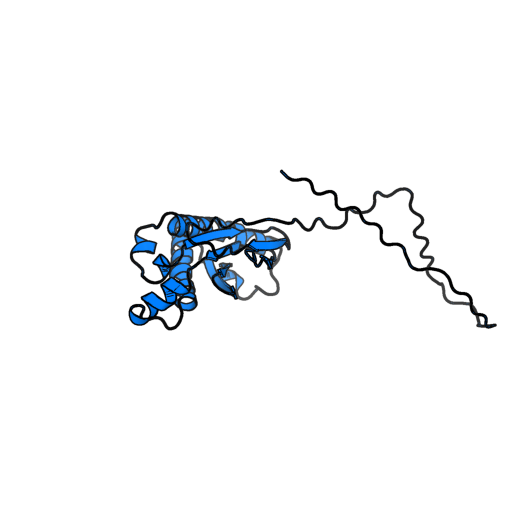.631 -21.311 1.00 86.06 86 THR A CA 1
ATOM 674 C C . THR A 1 86 ? -1.486 -3.800 -20.340 1.00 86.06 86 THR A C 1
ATOM 676 O O . THR A 1 86 ? -0.753 -4.744 -20.630 1.00 86.06 86 THR A O 1
ATOM 679 N N . ARG A 1 87 ? -2.210 -3.761 -19.214 1.00 84.38 87 ARG A N 1
ATOM 680 C CA . ARG A 1 87 ? -2.105 -4.719 -18.105 1.00 84.38 87 ARG A CA 1
ATOM 681 C C . ARG A 1 87 ? -2.235 -6.175 -18.557 1.00 84.38 87 ARG A C 1
ATOM 683 O O . ARG A 1 87 ? -1.392 -6.998 -18.215 1.00 84.38 87 ARG A O 1
ATOM 690 N N . ASP A 1 88 ? -3.222 -6.463 -19.404 1.00 84.44 88 ASP A N 1
ATOM 691 C CA . ASP A 1 88 ? -3.490 -7.819 -19.907 1.00 84.44 88 ASP A CA 1
ATOM 692 C C . ASP A 1 88 ? -2.374 -8.374 -20.811 1.00 84.44 88 ASP A C 1
ATOM 694 O O . ASP A 1 88 ? -2.295 -9.580 -21.031 1.00 84.44 88 ASP A O 1
ATOM 698 N N . ASN A 1 89 ? -1.513 -7.509 -21.358 1.00 85.69 89 ASN A N 1
ATOM 699 C CA . ASN A 1 89 ? -0.477 -7.864 -22.331 1.00 85.69 89 ASN A CA 1
ATOM 700 C C . ASN A 1 89 ? 0.881 -7.234 -21.981 1.00 85.69 89 ASN A C 1
ATOM 702 O O . ASN A 1 89 ? 1.603 -6.750 -22.859 1.00 85.69 89 ASN A O 1
ATOM 706 N N . MET A 1 90 ? 1.242 -7.224 -20.698 1.00 86.81 90 MET A N 1
ATOM 707 C CA . MET A 1 90 ? 2.536 -6.700 -20.269 1.00 86.81 90 MET A CA 1
ATOM 708 C C . MET A 1 90 ? 3.686 -7.612 -20.704 1.00 86.81 90 MET A C 1
ATOM 710 O O . MET A 1 90 ? 3.671 -8.830 -20.523 1.00 86.81 90 MET A O 1
ATOM 714 N N . SER A 1 91 ? 4.734 -7.000 -21.254 1.00 88.56 91 SER A N 1
ATOM 715 C CA . SER A 1 91 ? 5.994 -7.702 -21.503 1.00 88.56 91 SER A CA 1
ATOM 716 C C . SER A 1 91 ? 6.769 -7.910 -20.196 1.00 88.56 91 SER A C 1
ATOM 718 O O . SER A 1 91 ? 6.614 -7.147 -19.244 1.00 88.56 91 SER A O 1
ATOM 720 N N . ALA A 1 92 ? 7.683 -8.884 -20.170 1.00 87.44 92 ALA A N 1
ATOM 721 C CA . ALA A 1 92 ? 8.560 -9.111 -19.016 1.00 87.44 92 ALA A CA 1
ATOM 722 C C . ALA A 1 92 ? 9.370 -7.861 -18.612 1.00 87.44 92 ALA A C 1
ATOM 724 O O . ALA A 1 92 ? 9.652 -7.667 -17.435 1.00 87.44 92 ALA A O 1
ATOM 725 N N . ILE A 1 93 ? 9.709 -6.997 -19.576 1.00 88.88 93 ILE A N 1
ATOM 726 C CA . ILE A 1 93 ? 10.428 -5.740 -19.329 1.00 88.88 93 ILE A CA 1
ATOM 727 C C . ILE A 1 93 ? 9.523 -4.728 -18.617 1.00 88.88 93 ILE A C 1
ATOM 729 O O . ILE A 1 93 ? 9.964 -4.069 -17.684 1.00 88.88 93 ILE A O 1
ATOM 733 N N . MET A 1 94 ? 8.255 -4.621 -19.027 1.00 90.44 94 MET A N 1
ATOM 734 C CA . MET A 1 94 ? 7.285 -3.732 -18.371 1.00 90.44 94 MET A CA 1
ATOM 735 C C . MET A 1 94 ? 7.002 -4.188 -16.941 1.00 90.44 94 MET A C 1
ATOM 737 O O . MET A 1 94 ? 6.976 -3.364 -16.038 1.00 90.44 94 MET A O 1
ATOM 741 N N . LEU A 1 95 ? 6.850 -5.500 -16.735 1.00 89.81 95 LEU A N 1
ATOM 742 C CA . LEU A 1 95 ? 6.678 -6.079 -15.403 1.00 89.81 95 LEU A CA 1
ATOM 743 C C . LEU A 1 95 ? 7.883 -5.771 -14.505 1.00 89.81 95 LEU A C 1
ATOM 745 O O . LEU A 1 95 ? 7.707 -5.344 -13.369 1.00 89.81 95 LEU A O 1
ATOM 749 N N . HIS A 1 96 ? 9.104 -5.922 -15.029 1.00 90.62 96 HIS A N 1
ATOM 750 C CA . HIS A 1 96 ? 10.319 -5.574 -14.292 1.00 90.62 96 HIS A CA 1
ATOM 751 C C . HIS A 1 96 ? 10.374 -4.095 -13.920 1.00 90.62 96 HIS A C 1
ATOM 753 O O . HIS A 1 96 ? 10.662 -3.771 -12.773 1.00 90.62 96 HIS A O 1
ATOM 759 N N . LYS A 1 97 ? 10.047 -3.213 -14.870 1.00 91.69 97 LYS A N 1
ATOM 760 C CA . LYS A 1 97 ? 10.000 -1.774 -14.621 1.00 91.69 97 LYS A CA 1
ATOM 761 C C . LYS A 1 97 ? 8.972 -1.435 -13.541 1.00 91.69 97 LYS A C 1
ATOM 763 O O . LYS A 1 97 ? 9.296 -0.720 -12.611 1.00 91.69 97 LYS A O 1
ATOM 768 N N . GLU A 1 98 ? 7.761 -1.985 -13.613 1.00 92.94 98 GLU A N 1
ATOM 769 C CA . GLU A 1 98 ? 6.747 -1.770 -12.572 1.00 92.94 98 GLU A CA 1
ATOM 770 C C . GLU A 1 98 ? 7.234 -2.181 -11.186 1.00 92.94 98 GLU A C 1
ATOM 772 O O . GLU A 1 98 ? 7.033 -1.449 -10.218 1.00 92.94 98 GLU A O 1
ATOM 777 N N . LYS A 1 99 ? 7.904 -3.332 -11.102 1.00 93.19 99 LYS A N 1
ATOM 778 C CA . LYS A 1 99 ? 8.499 -3.778 -9.852 1.00 93.19 99 LYS A CA 1
ATOM 779 C C . LYS A 1 99 ? 9.516 -2.764 -9.324 1.00 93.19 99 LYS A C 1
ATOM 781 O O . LYS A 1 99 ? 9.391 -2.360 -8.176 1.00 93.19 99 LYS A O 1
ATOM 786 N N . GLU A 1 100 ? 10.484 -2.354 -10.139 1.00 92.94 100 GLU A N 1
ATOM 787 C CA . GLU A 1 100 ? 11.539 -1.420 -9.716 1.00 92.94 100 GLU A CA 1
ATOM 788 C C . GLU A 1 100 ? 10.983 -0.060 -9.273 1.00 92.94 100 GLU A C 1
ATOM 790 O O . GLU A 1 100 ? 11.432 0.484 -8.270 1.00 92.94 100 GLU A O 1
ATOM 795 N N . GLU A 1 101 ? 9.980 0.472 -9.972 1.00 93.94 101 GLU A N 1
ATOM 796 C CA . GLU A 1 101 ? 9.443 1.805 -9.672 1.00 93.94 101 GLU A CA 1
ATOM 797 C C . GLU A 1 101 ? 8.536 1.818 -8.427 1.00 93.94 101 GLU A C 1
ATOM 799 O O . GLU A 1 101 ? 8.507 2.808 -7.690 1.00 93.94 101 GLU A O 1
ATOM 804 N N . CYS A 1 102 ? 7.801 0.728 -8.162 1.00 95.88 102 CYS A N 1
ATOM 805 C CA . CYS A 1 102 ? 6.833 0.673 -7.063 1.00 95.88 102 CYS A CA 1
ATOM 806 C C . CYS A 1 102 ? 7.329 -0.052 -5.802 1.00 95.88 102 CYS A C 1
ATOM 808 O O . CYS A 1 102 ? 6.777 0.177 -4.729 1.00 95.88 102 CYS A O 1
ATOM 810 N N . GLU A 1 103 ? 8.345 -0.916 -5.875 1.00 95.88 103 GLU A N 1
ATOM 811 C CA . GLU A 1 103 ? 8.796 -1.702 -4.715 1.00 95.88 103 GLU A CA 1
ATOM 812 C C . GLU A 1 103 ? 9.285 -0.820 -3.559 1.00 95.88 103 GLU A C 1
ATOM 814 O O . GLU A 1 103 ? 8.900 -1.052 -2.409 1.00 95.88 103 GLU A O 1
ATOM 819 N N . ASP A 1 104 ? 10.063 0.221 -3.854 1.00 95.38 104 ASP A N 1
ATOM 820 C CA . ASP A 1 104 ? 10.637 1.098 -2.831 1.00 95.38 104 ASP A CA 1
ATOM 821 C C . ASP A 1 104 ? 9.567 1.931 -2.114 1.00 95.38 104 ASP A C 1
ATOM 823 O O . ASP A 1 104 ? 9.542 1.988 -0.883 1.00 95.38 104 ASP A O 1
ATOM 827 N N . SER A 1 105 ? 8.627 2.517 -2.863 1.00 96.25 105 SER A N 1
ATOM 828 C CA . SER A 1 105 ? 7.543 3.325 -2.288 1.00 96.25 105 SER A CA 1
ATOM 829 C C . SER A 1 105 ? 6.597 2.491 -1.422 1.00 96.25 105 SER A C 1
ATOM 831 O O . SER A 1 105 ? 6.204 2.909 -0.332 1.00 96.25 105 SER A O 1
ATOM 833 N N . VAL A 1 106 ? 6.276 1.271 -1.856 1.00 96.88 106 VAL A N 1
ATOM 834 C CA . VAL A 1 106 ? 5.457 0.332 -1.080 1.00 96.88 106 VAL A CA 1
ATOM 835 C C . VAL A 1 106 ? 6.212 -0.155 0.161 1.00 96.88 106 VAL A C 1
ATOM 837 O O . VAL A 1 106 ? 5.614 -0.302 1.229 1.00 96.88 106 VAL A O 1
ATOM 840 N N . THR A 1 107 ? 7.526 -0.366 0.053 1.00 96.75 107 THR A N 1
ATOM 841 C CA . THR A 1 107 ? 8.386 -0.736 1.187 1.00 96.75 107 THR A CA 1
ATOM 842 C C . THR A 1 107 ? 8.441 0.366 2.238 1.00 96.75 107 THR A C 1
ATOM 844 O O . THR A 1 107 ? 8.364 0.062 3.431 1.00 96.75 107 THR A O 1
ATOM 847 N N . GLU A 1 108 ? 8.512 1.626 1.816 1.00 96.31 108 GLU A N 1
ATOM 848 C CA . GLU A 1 108 ? 8.481 2.768 2.725 1.00 96.31 108 GLU A CA 1
ATOM 849 C C . GLU A 1 108 ? 7.140 2.861 3.456 1.00 96.31 108 GLU A C 1
ATOM 851 O O . GLU A 1 108 ? 7.105 2.907 4.684 1.00 96.31 108 GLU A O 1
ATOM 856 N N . VAL A 1 109 ? 6.019 2.745 2.737 1.00 96.06 109 VAL A N 1
ATOM 857 C CA . VAL A 1 109 ? 4.686 2.728 3.363 1.00 96.06 109 VAL A CA 1
ATOM 858 C C . VAL A 1 109 ? 4.526 1.556 4.337 1.00 96.06 109 VAL A C 1
ATOM 860 O O . VAL A 1 109 ? 3.946 1.714 5.412 1.00 96.06 109 VAL 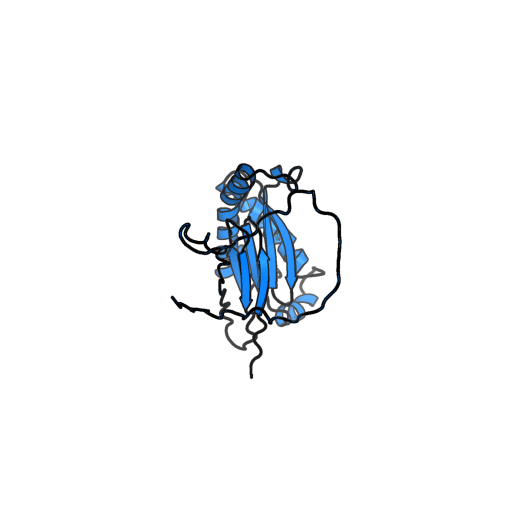A O 1
ATOM 863 N N . LYS A 1 110 ? 5.086 0.385 4.019 1.00 95.69 110 LYS A N 1
ATOM 864 C CA . LYS A 1 110 ? 5.137 -0.754 4.946 1.00 95.69 110 LYS A CA 1
ATOM 865 C C . LYS A 1 110 ? 5.906 -0.407 6.227 1.00 95.69 110 LYS A C 1
ATOM 867 O O . LYS A 1 110 ? 5.441 -0.753 7.313 1.00 95.69 110 LYS A O 1
ATOM 872 N N . ASN A 1 111 ? 7.047 0.279 6.124 1.00 96.31 111 ASN A N 1
ATOM 873 C CA . ASN A 1 111 ? 7.792 0.741 7.301 1.00 96.31 111 ASN A CA 1
ATOM 874 C C . ASN A 1 111 ? 6.950 1.726 8.123 1.00 96.31 111 ASN A C 1
ATOM 876 O O . ASN A 1 111 ? 6.793 1.519 9.322 1.00 96.31 111 ASN A O 1
ATOM 880 N N . MET A 1 112 ? 6.314 2.710 7.479 1.00 95.12 112 MET A N 1
ATOM 881 C CA . MET A 1 112 ? 5.451 3.688 8.153 1.00 95.12 112 MET A CA 1
ATOM 882 C C . MET A 1 112 ? 4.320 3.025 8.952 1.00 95.12 112 MET A C 1
ATOM 884 O O . MET A 1 112 ? 4.028 3.436 10.076 1.00 95.12 112 MET A O 1
ATOM 888 N N . ILE A 1 113 ? 3.687 1.986 8.391 1.00 94.50 113 ILE A N 1
ATOM 889 C CA . ILE A 1 113 ? 2.630 1.228 9.077 1.00 94.50 113 ILE A CA 1
ATOM 890 C C . ILE A 1 113 ? 3.197 0.508 10.303 1.00 94.50 113 ILE A C 1
ATOM 892 O O . ILE A 1 113 ? 2.677 0.676 11.405 1.00 94.50 113 ILE A O 1
ATOM 896 N N . ASN A 1 114 ? 4.274 -0.259 10.120 1.00 93.88 114 ASN A N 1
ATOM 897 C CA . ASN A 1 114 ? 4.862 -1.081 11.182 1.00 93.88 114 ASN A CA 1
ATOM 898 C C . ASN A 1 114 ? 5.489 -0.249 12.311 1.00 93.88 114 ASN A C 1
ATOM 900 O O . ASN A 1 114 ? 5.507 -0.680 13.462 1.00 93.88 114 ASN A O 1
ATOM 904 N N . GLU A 1 115 ? 5.999 0.940 11.998 1.00 95.25 115 GLU A N 1
ATOM 905 C CA . GLU A 1 115 ? 6.600 1.859 12.969 1.00 95.25 115 GLU A CA 1
ATOM 906 C C . GLU A 1 115 ? 5.572 2.797 13.620 1.00 95.25 115 GLU A C 1
ATOM 908 O O . GLU A 1 115 ? 5.920 3.570 14.515 1.00 95.25 115 GLU A O 1
ATOM 913 N N . HIS A 1 116 ? 4.299 2.712 13.215 1.00 90.69 116 HIS A N 1
ATOM 914 C CA . HIS A 1 116 ? 3.242 3.636 13.621 1.00 90.69 116 HIS A CA 1
ATOM 915 C C . HIS A 1 116 ? 3.645 5.105 13.419 1.00 90.69 116 HIS A C 1
ATOM 917 O O . HIS A 1 116 ? 3.508 5.937 14.330 1.00 90.69 116 HIS A O 1
ATOM 923 N N . ASP A 1 117 ? 4.129 5.411 12.213 1.00 95.81 117 ASP A N 1
ATOM 924 C CA . ASP A 1 117 ? 4.501 6.757 11.785 1.00 95.81 117 ASP A CA 1
ATOM 925 C C . ASP A 1 117 ? 3.382 7.776 12.105 1.00 95.81 117 ASP A C 1
ATOM 927 O O . ASP A 1 117 ? 2.193 7.422 12.070 1.00 95.81 117 ASP A O 1
ATOM 931 N N . PRO A 1 118 ? 3.701 9.042 12.453 1.00 95.00 118 PRO A N 1
ATOM 932 C CA . PRO A 1 118 ? 2.695 10.048 12.771 1.00 95.00 118 PRO A CA 1
ATOM 933 C C . PRO A 1 118 ? 1.582 10.199 11.730 1.00 95.00 118 PRO A C 1
ATOM 935 O O . PRO A 1 118 ? 0.446 10.445 12.137 1.00 95.00 118 PRO A O 1
ATOM 938 N N . GLU A 1 119 ? 1.869 10.036 10.436 1.00 92.81 119 GLU A N 1
ATOM 939 C CA . GLU A 1 119 ? 0.856 10.107 9.379 1.00 92.81 119 GLU A CA 1
ATOM 940 C C . GLU A 1 119 ? -0.135 8.936 9.457 1.00 92.81 119 GLU A C 1
ATOM 942 O O . GLU A 1 119 ? -1.348 9.140 9.372 1.00 92.81 119 GLU A O 1
ATOM 947 N N . ILE A 1 120 ? 0.361 7.726 9.734 1.00 94.44 120 ILE A N 1
ATOM 948 C CA . ILE A 1 120 ? -0.461 6.527 9.952 1.00 94.44 120 ILE A CA 1
ATOM 949 C C . ILE A 1 120 ? -1.277 6.660 11.240 1.00 94.44 120 ILE A C 1
ATOM 951 O O . ILE A 1 120 ? -2.485 6.427 11.249 1.00 94.44 120 ILE A O 1
ATOM 955 N N . ARG A 1 121 ? -0.637 7.070 12.340 1.00 92.38 121 ARG A N 1
ATOM 956 C CA . ARG A 1 121 ? -1.274 7.160 13.662 1.00 92.38 121 ARG A CA 1
ATOM 957 C C . ARG A 1 121 ? -2.323 8.269 13.748 1.00 92.38 121 ARG A C 1
ATOM 959 O O . ARG A 1 121 ? -3.253 8.164 14.546 1.00 92.38 121 ARG A O 1
ATOM 966 N N . ALA A 1 122 ? -2.166 9.345 12.978 1.00 91.81 122 ALA A N 1
ATOM 967 C CA . ALA A 1 122 ? -3.132 10.439 12.938 1.00 91.81 122 ALA A CA 1
ATOM 968 C C . ALA A 1 122 ? -4.458 10.030 12.278 1.00 91.81 122 ALA A C 1
ATOM 970 O O . ALA A 1 122 ? -5.490 10.656 12.538 1.00 91.81 122 ALA A O 1
ATOM 971 N N . ASP A 1 123 ? -4.451 8.986 11.448 1.00 90.88 123 ASP A N 1
ATOM 972 C CA . ASP A 1 123 ? -5.642 8.499 10.773 1.00 90.88 123 ASP A CA 1
ATOM 973 C C . ASP A 1 123 ? -6.275 7.309 11.502 1.00 90.88 123 ASP A C 1
ATOM 975 O O . ASP A 1 123 ? -5.648 6.277 11.720 1.00 90.88 123 ASP A O 1
ATOM 979 N N . MET A 1 124 ? -7.565 7.411 11.835 1.00 87.69 124 MET A N 1
ATOM 980 C CA . MET A 1 124 ? -8.260 6.342 12.564 1.00 87.69 124 MET A CA 1
ATOM 981 C C . MET A 1 124 ? -8.301 5.016 11.796 1.00 87.69 124 MET A C 1
ATOM 983 O O . MET A 1 124 ? -8.207 3.965 12.419 1.00 87.69 124 MET A O 1
ATOM 987 N N . ALA A 1 125 ? -8.461 5.044 10.469 1.00 88.38 125 ALA A N 1
ATOM 988 C CA . ALA A 1 125 ? -8.530 3.820 9.678 1.00 88.38 125 ALA A CA 1
ATOM 989 C C . ALA A 1 125 ? -7.141 3.186 9.543 1.00 88.38 125 ALA A C 1
ATOM 991 O O . ALA A 1 125 ? -6.995 1.988 9.752 1.00 88.38 125 ALA A O 1
ATOM 992 N N . LEU A 1 126 ? -6.110 3.982 9.256 1.00 91.31 126 LEU A N 1
ATOM 993 C CA . LEU A 1 126 ? -4.753 3.444 9.120 1.00 91.31 126 LEU A CA 1
ATOM 994 C C . LEU A 1 126 ? -4.169 2.979 10.459 1.00 91.31 126 LEU A C 1
ATOM 996 O O . LEU A 1 126 ? -3.455 1.984 10.493 1.00 91.31 126 LEU A O 1
ATOM 1000 N N . SER A 1 127 ? -4.542 3.622 11.570 1.00 90.38 127 SER A N 1
ATOM 1001 C CA . SER A 1 127 ? -4.117 3.222 12.919 1.00 90.38 127 SER A CA 1
ATOM 1002 C C . SER A 1 127 ? -4.607 1.837 13.366 1.00 90.38 127 SER A C 1
ATOM 1004 O O . SER A 1 127 ? -4.097 1.305 14.347 1.00 90.38 127 SER A O 1
ATOM 1006 N N . LEU A 1 128 ? -5.589 1.254 12.665 1.00 90.06 128 LEU A N 1
ATOM 1007 C CA . LEU A 1 128 ? -6.088 -0.106 12.909 1.00 90.06 128 LEU A CA 1
ATOM 1008 C C . LEU A 1 128 ? -5.236 -1.191 12.241 1.00 90.06 128 LEU A C 1
ATOM 1010 O O . LEU A 1 128 ? -5.442 -2.379 12.502 1.00 90.06 128 LEU A O 1
ATOM 1014 N N . LEU A 1 129 ? -4.330 -0.802 11.344 1.00 90.75 129 LEU A N 1
ATOM 1015 C CA . LEU A 1 129 ? -3.399 -1.720 10.707 1.00 90.75 129 LEU A CA 1
ATOM 1016 C C . LEU A 1 129 ? -2.315 -2.090 11.720 1.00 90.75 129 LEU A C 1
ATOM 1018 O O . LEU A 1 129 ? -1.702 -1.224 12.340 1.00 90.75 129 LEU A O 1
ATOM 1022 N N . ILE A 1 130 ? -2.115 -3.392 11.901 1.00 87.81 130 ILE A N 1
ATOM 1023 C CA . ILE A 1 130 ? -1.219 -3.952 12.922 1.00 87.81 130 ILE A CA 1
ATOM 1024 C C . ILE A 1 130 ? 0.102 -4.391 12.295 1.00 87.81 130 ILE A C 1
ATOM 1026 O O . ILE A 1 130 ? 1.151 -4.281 12.921 1.00 87.81 130 ILE A O 1
ATOM 1030 N N . LEU A 1 131 ? 0.050 -4.910 11.068 1.00 88.00 131 LEU A N 1
ATOM 1031 C CA . LEU A 1 131 ? 1.232 -5.323 10.328 1.00 88.00 131 LEU A CA 1
ATOM 1032 C C . LEU A 1 131 ? 1.064 -5.014 8.846 1.00 88.00 131 LEU A C 1
ATOM 1034 O O . LEU A 1 131 ? -0.022 -5.193 8.290 1.00 88.00 131 LEU A O 1
ATOM 1038 N N . ALA A 1 132 ? 2.172 -4.642 8.224 1.00 92.44 132 ALA A N 1
ATOM 1039 C CA . ALA A 1 132 ? 2.377 -4.625 6.793 1.00 92.44 132 ALA A CA 1
ATOM 1040 C C . ALA A 1 132 ? 3.589 -5.488 6.403 1.00 92.44 132 ALA A C 1
ATOM 1042 O O . ALA A 1 132 ? 4.630 -5.438 7.060 1.00 92.44 132 ALA A O 1
ATOM 1043 N N . GLU A 1 133 ? 3.479 -6.230 5.304 1.00 92.44 133 GLU A N 1
ATOM 1044 C CA . GLU A 1 133 ? 4.590 -6.956 4.679 1.00 92.44 133 GLU A CA 1
ATOM 1045 C C . GLU A 1 133 ? 4.559 -6.764 3.163 1.00 92.44 133 GLU A C 1
ATOM 1047 O O . GLU A 1 133 ? 3.486 -6.747 2.558 1.00 92.44 133 GLU A O 1
ATOM 1052 N N . VAL A 1 134 ? 5.732 -6.637 2.540 1.00 93.06 134 VAL A N 1
ATOM 1053 C CA . VAL A 1 134 ? 5.855 -6.470 1.085 1.00 93.06 134 VAL A CA 1
ATOM 1054 C C . VAL A 1 134 ? 6.419 -7.734 0.465 1.00 93.06 134 VAL A C 1
ATOM 1056 O O . VAL A 1 134 ? 7.390 -8.295 0.963 1.00 93.06 134 VAL A O 1
ATOM 1059 N N . GLN A 1 135 ? 5.828 -8.176 -0.642 1.00 89.50 135 GLN A N 1
ATOM 1060 C CA . GLN A 1 135 ? 6.374 -9.263 -1.451 1.00 89.50 135 GLN A CA 1
ATOM 1061 C C . GLN A 1 135 ? 6.470 -8.843 -2.908 1.00 89.50 135 GLN A C 1
ATOM 1063 O O . GLN A 1 135 ? 5.501 -8.352 -3.482 1.00 89.50 135 GLN A O 1
ATOM 1068 N N . SER A 1 136 ? 7.617 -9.116 -3.526 1.00 89.25 136 SER A N 1
ATOM 1069 C CA . SER A 1 136 ? 7.876 -8.810 -4.934 1.00 89.25 136 SER A CA 1
ATOM 1070 C C . SER A 1 136 ? 8.268 -10.063 -5.745 1.00 89.25 136 SER A C 1
ATOM 1072 O O . SER A 1 136 ? 9.380 -10.145 -6.295 1.00 89.25 136 SER A O 1
ATOM 1074 N N . PRO A 1 137 ? 7.408 -11.105 -5.787 1.00 84.88 137 PRO A N 1
ATOM 1075 C CA . PRO A 1 137 ? 7.738 -12.374 -6.425 1.00 84.88 137 PRO A CA 1
ATOM 1076 C C . PRO A 1 137 ? 8.086 -12.180 -7.907 1.00 84.88 137 PRO A C 1
ATOM 1078 O O . PRO A 1 137 ? 7.374 -11.530 -8.663 1.00 84.88 137 PRO A O 1
ATOM 1081 N N . THR A 1 138 ? 9.194 -12.781 -8.346 1.00 80.56 138 THR A N 1
ATOM 1082 C CA . THR A 1 138 ? 9.656 -12.731 -9.748 1.00 80.56 138 THR A CA 1
ATOM 1083 C C . THR A 1 138 ? 9.099 -13.866 -10.613 1.00 80.56 138 THR A C 1
ATOM 1085 O O . THR A 1 138 ? 9.450 -14.007 -11.783 1.00 80.56 138 THR A O 1
ATOM 1088 N N . ARG A 1 139 ? 8.251 -14.714 -10.030 1.00 77.06 139 ARG A N 1
ATOM 1089 C CA . ARG A 1 139 ? 7.549 -15.842 -10.655 1.00 77.06 139 ARG A CA 1
ATOM 1090 C C . ARG A 1 139 ? 6.290 -16.137 -9.848 1.00 77.06 139 ARG A C 1
ATOM 1092 O O . ARG A 1 139 ? 6.237 -15.735 -8.693 1.00 77.06 139 ARG A O 1
ATOM 1099 N N . ALA A 1 140 ? 5.360 -16.908 -10.404 1.00 74.19 140 ALA A N 1
ATOM 1100 C CA . ALA A 1 140 ? 4.227 -17.416 -9.638 1.00 74.19 140 ALA A CA 1
ATOM 1101 C C . ALA A 1 140 ? 4.718 -18.156 -8.380 1.00 74.19 140 ALA A C 1
ATOM 1103 O O . ALA A 1 140 ? 5.515 -19.102 -8.462 1.00 74.19 140 ALA A O 1
ATOM 1104 N N . VAL A 1 141 ? 4.293 -17.684 -7.211 1.00 74.31 141 VAL A N 1
ATOM 1105 C CA . VAL A 1 141 ? 4.620 -18.271 -5.911 1.00 74.31 141 VAL A CA 1
ATOM 1106 C C . VAL A 1 141 ? 3.332 -18.461 -5.131 1.00 74.31 141 VAL A C 1
ATOM 1108 O O . VAL A 1 141 ? 2.446 -17.613 -5.130 1.00 74.31 141 VAL A O 1
ATOM 1111 N N . ARG A 1 142 ? 3.259 -19.587 -4.425 1.00 70.44 142 ARG A N 1
ATOM 1112 C CA . ARG A 1 142 ? 2.250 -19.786 -3.395 1.00 70.44 142 ARG A CA 1
ATOM 1113 C C . ARG A 1 142 ? 2.769 -19.254 -2.087 1.00 70.44 142 ARG A C 1
ATOM 1115 O O . ARG A 1 142 ? 3.813 -19.689 -1.595 1.00 70.44 142 ARG A O 1
ATOM 1122 N N . VAL A 1 143 ? 2.039 -18.306 -1.547 1.00 67.31 143 VAL A N 1
ATOM 1123 C CA . VAL A 1 143 ? 2.355 -17.701 -0.275 1.00 67.31 143 VAL A CA 1
ATOM 1124 C C . VAL A 1 143 ? 1.281 -18.146 0.701 1.00 67.31 143 VAL A C 1
ATOM 1126 O O . VAL A 1 143 ? 0.093 -18.181 0.390 1.00 67.31 143 VAL A O 1
ATOM 1129 N N . VAL A 1 144 ? 1.728 -18.583 1.870 1.00 63.06 144 VAL A N 1
ATOM 1130 C CA . VAL A 1 144 ? 0.852 -19.072 2.924 1.00 63.06 144 VAL A CA 1
ATOM 1131 C C . VAL A 1 144 ? 0.844 -18.017 4.017 1.00 63.06 144 VAL A C 1
ATOM 1133 O O . VAL A 1 144 ? 1.869 -17.802 4.668 1.00 63.06 144 VAL A O 1
ATOM 1136 N N . HIS A 1 145 ? -0.303 -17.375 4.234 1.00 59.31 145 HIS A N 1
ATOM 1137 C CA . HIS A 1 145 ? -0.506 -16.571 5.434 1.00 59.31 145 HIS A CA 1
ATOM 1138 C C . HIS A 1 145 ? -1.073 -17.439 6.541 1.00 59.31 145 HIS A C 1
ATOM 1140 O O . HIS A 1 145 ? -2.129 -18.059 6.408 1.00 59.31 145 HIS A O 1
ATOM 1146 N N . VAL A 1 146 ? -0.368 -17.446 7.667 1.00 50.47 146 VAL A N 1
ATOM 1147 C CA . VAL A 1 146 ? -0.860 -18.041 8.902 1.00 50.47 146 VAL A CA 1
ATOM 1148 C C .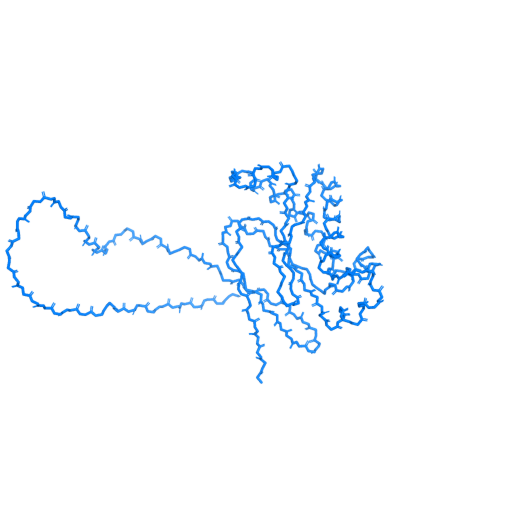 VAL A 1 146 ? -1.359 -16.908 9.787 1.00 50.47 146 VAL A C 1
ATOM 1150 O O . VAL A 1 146 ? -0.576 -16.244 10.465 1.00 50.47 146 VAL A O 1
ATOM 1153 N N . ALA A 1 147 ? -2.672 -16.683 9.788 1.00 46.06 147 ALA A N 1
ATOM 1154 C CA . ALA A 1 147 ? -3.294 -15.814 10.776 1.00 46.06 147 ALA A CA 1
ATOM 1155 C C . ALA A 1 147 ? -3.424 -16.602 12.089 1.00 46.06 147 ALA A C 1
ATOM 1157 O O . ALA A 1 147 ? -4.215 -17.542 12.198 1.00 46.06 147 ALA A O 1
ATOM 1158 N N . SER A 1 148 ? -2.612 -16.261 13.091 1.00 40.69 148 SER A N 1
ATOM 1159 C CA . SER A 1 148 ? -2.763 -16.816 14.437 1.00 40.69 148 SER A CA 1
ATOM 1160 C C . SER A 1 148 ? -3.683 -15.913 15.252 1.00 40.69 148 SER A C 1
ATOM 1162 O O . SER A 1 148 ? -3.308 -14.800 15.614 1.00 40.69 148 SER A O 1
ATOM 1164 N N . SER A 1 149 ? -4.886 -16.389 15.581 1.00 35.31 149 SER A N 1
ATOM 1165 C CA . SER A 1 149 ? -5.681 -15.772 16.644 1.00 35.31 149 SER A CA 1
ATOM 1166 C C . SER A 1 149 ? -5.044 -16.109 17.995 1.00 35.31 149 SER A C 1
ATOM 1168 O O . SER A 1 149 ? -5.347 -17.151 18.575 1.00 35.31 149 SER A O 1
ATOM 1170 N N . PHE A 1 150 ? -4.179 -15.240 18.518 1.00 38.31 150 PHE A N 1
ATOM 1171 C CA . PHE A 1 150 ? -3.753 -15.300 19.917 1.00 38.31 150 PHE A CA 1
ATOM 1172 C C . PHE A 1 150 ? -3.918 -13.943 20.607 1.00 38.31 150 PHE A C 1
ATOM 1174 O O . PHE A 1 150 ? -3.550 -12.896 20.084 1.00 38.31 150 PHE A O 1
ATOM 1181 N N . HIS A 1 151 ? -4.528 -13.990 21.793 1.00 38.28 151 HIS A N 1
ATOM 1182 C CA . HIS A 1 151 ? -4.454 -12.935 22.800 1.00 38.28 151 HIS A CA 1
ATOM 1183 C C . HIS A 1 151 ? -2.959 -12.722 23.122 1.00 38.28 151 HIS A C 1
ATOM 1185 O O . HIS A 1 151 ? -2.326 -13.678 23.563 1.00 38.28 151 HIS A O 1
ATOM 1191 N N . GLU A 1 152 ? -2.443 -11.506 22.896 1.00 33.47 152 GLU A N 1
ATOM 1192 C CA . GLU A 1 152 ? -1.029 -11.077 23.032 1.00 33.47 152 GLU A CA 1
ATOM 1193 C C . GLU A 1 152 ? -0.002 -11.684 22.045 1.00 33.47 152 GLU A C 1
ATOM 1195 O O . GLU A 1 152 ? -0.048 -12.867 21.717 1.00 33.47 152 GLU A O 1
ATOM 1200 N N . PRO A 1 153 ? 0.971 -10.855 21.610 1.00 39.00 153 PRO A N 1
ATOM 1201 C CA . PRO A 1 153 ? 0.961 -10.197 20.305 1.00 39.00 153 PRO A CA 1
ATOM 1202 C C . PRO A 1 153 ? 1.084 -11.195 19.128 1.00 39.00 153 PRO A C 1
ATOM 1204 O O . PRO A 1 153 ? 1.802 -12.195 19.228 1.00 39.00 153 PRO A O 1
ATOM 1207 N N . PRO A 1 154 ? 0.432 -10.928 17.981 1.00 44.44 154 PRO A N 1
ATOM 1208 C CA . PRO A 1 154 ? 0.491 -11.814 16.830 1.00 44.44 154 PRO A CA 1
ATOM 1209 C C . PRO A 1 154 ? 1.828 -11.637 16.103 1.00 44.44 154 PRO A C 1
ATOM 1211 O O . PRO A 1 154 ? 2.061 -10.646 15.418 1.00 44.44 154 PRO A O 1
ATOM 1214 N N . PHE A 1 155 ? 2.707 -12.630 16.213 1.00 39.41 155 PHE A N 1
ATOM 1215 C CA . PHE A 1 155 ? 3.763 -12.822 15.226 1.00 39.41 155 PHE A CA 1
ATOM 1216 C C . PHE A 1 155 ? 3.118 -13.395 13.962 1.00 39.41 155 PHE A C 1
ATOM 1218 O O . PHE A 1 155 ? 2.692 -14.553 13.951 1.00 39.41 155 PHE A O 1
ATOM 1225 N N . ILE A 1 156 ? 3.023 -12.592 12.902 1.00 46.50 156 ILE A N 1
ATOM 1226 C CA . ILE A 1 156 ? 2.708 -13.111 11.570 1.00 46.50 156 ILE A CA 1
ATOM 1227 C C . ILE A 1 156 ? 3.938 -13.876 11.090 1.00 46.50 156 ILE A C 1
ATOM 1229 O O . ILE A 1 156 ? 5.011 -13.312 10.890 1.00 46.50 156 ILE A O 1
ATOM 1233 N N . LEU A 1 157 ? 3.785 -15.188 10.952 1.00 43.34 157 LEU A N 1
ATOM 1234 C CA . LEU A 1 157 ? 4.803 -16.071 10.403 1.00 43.34 157 LEU A CA 1
ATOM 1235 C C . LEU A 1 157 ? 4.458 -16.303 8.930 1.00 43.34 157 LEU A C 1
ATOM 1237 O O . LEU A 1 157 ? 3.614 -17.138 8.604 1.00 43.34 157 LEU A O 1
ATOM 1241 N N . VAL A 1 158 ? 5.092 -15.530 8.045 1.00 50.03 158 VAL A N 1
ATOM 1242 C CA . VAL A 1 158 ? 5.023 -15.753 6.595 1.00 50.03 158 VAL A CA 1
ATOM 1243 C C . VAL A 1 158 ? 5.924 -16.943 6.271 1.00 50.03 158 VAL A C 1
ATOM 1245 O O . VAL A 1 158 ? 7.150 -16.835 6.260 1.00 50.03 158 VAL A O 1
ATOM 1248 N N . LEU A 1 159 ? 5.322 -18.112 6.058 1.00 45.81 159 LEU A N 1
ATOM 1249 C CA . LEU A 1 159 ? 6.047 -19.322 5.678 1.00 45.81 159 LEU A CA 1
ATOM 1250 C C . LEU A 1 159 ? 5.993 -19.489 4.160 1.00 45.81 159 LEU A C 1
ATOM 1252 O O . LEU A 1 159 ? 4.928 -19.665 3.572 1.00 45.81 159 LEU A O 1
ATOM 1256 N N . TYR A 1 160 ? 7.157 -19.464 3.515 1.00 42.88 160 TYR A N 1
ATOM 1257 C CA . TYR A 1 160 ? 7.276 -19.668 2.075 1.00 42.88 160 TYR A CA 1
ATOM 1258 C C . TYR A 1 160 ? 7.439 -21.152 1.741 1.00 42.88 160 TYR A C 1
ATOM 1260 O O . TYR A 1 160 ? 8.295 -21.855 2.282 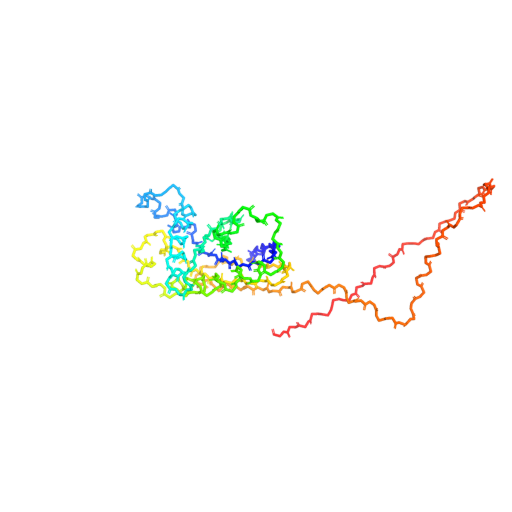1.00 42.88 160 TYR A O 1
ATOM 1268 N N . ARG A 1 161 ? 6.668 -21.627 0.759 1.00 40.47 161 ARG A N 1
ATOM 1269 C CA . ARG A 1 161 ? 6.949 -22.887 0.071 1.00 40.47 161 ARG A CA 1
ATOM 1270 C C . ARG A 1 161 ? 7.250 -22.562 -1.382 1.00 40.47 161 ARG A C 1
ATOM 1272 O O . ARG A 1 161 ? 6.357 -22.315 -2.182 1.00 40.47 161 ARG A O 1
ATOM 1279 N N . THR A 1 162 ? 8.533 -22.543 -1.734 1.00 34.97 162 THR A N 1
ATOM 1280 C CA . THR A 1 162 ? 8.908 -22.393 -3.140 1.00 34.97 162 THR A CA 1
ATOM 1281 C C . THR A 1 162 ? 8.403 -23.613 -3.908 1.00 34.97 162 THR A C 1
ATOM 1283 O O . THR A 1 162 ? 8.830 -24.745 -3.668 1.00 34.97 162 THR A O 1
ATOM 1286 N N . VAL A 1 163 ? 7.480 -23.396 -4.846 1.00 44.81 163 VAL A N 1
ATOM 1287 C CA . VAL A 1 163 ? 7.168 -24.393 -5.870 1.00 44.81 163 VAL A CA 1
ATOM 1288 C C . VAL A 1 163 ? 8.393 -24.437 -6.773 1.00 44.81 163 VAL A C 1
ATOM 1290 O O . VAL A 1 163 ? 8.577 -23.617 -7.671 1.00 44.81 163 VAL A O 1
ATOM 1293 N N . THR A 1 164 ? 9.322 -25.337 -6.466 1.00 38.41 164 THR A N 1
ATOM 1294 C CA . THR A 1 164 ? 10.373 -25.659 -7.424 1.00 38.41 164 THR A CA 1
ATOM 1295 C C . THR A 1 164 ? 9.683 -26.315 -8.618 1.00 38.41 164 THR A C 1
ATOM 1297 O O . THR A 1 164 ? 8.936 -27.278 -8.418 1.00 38.41 164 THR A O 1
ATOM 1300 N N . PRO A 1 165 ? 9.871 -25.815 -9.854 1.00 44.00 165 PRO A N 1
ATOM 1301 C CA . PRO A 1 165 ? 9.438 -26.571 -11.018 1.00 44.00 165 PRO A CA 1
ATOM 1302 C C . PRO A 1 165 ? 10.087 -27.960 -10.935 1.00 44.00 165 PRO A C 1
ATOM 1304 O O . PRO A 1 165 ? 11.228 -28.055 -10.455 1.00 44.00 165 PRO A O 1
ATOM 1307 N N . PRO A 1 166 ? 9.392 -29.039 -11.345 1.00 41.69 166 PRO A N 1
ATOM 1308 C CA . PRO A 1 166 ? 9.991 -30.365 -11.361 1.00 41.69 166 PRO A CA 1
ATOM 1309 C C . PRO A 1 166 ? 11.327 -30.251 -12.089 1.00 41.69 166 PRO A C 1
ATOM 1311 O O . PRO A 1 166 ? 11.382 -29.741 -13.210 1.00 41.69 166 PRO A O 1
ATOM 1314 N N . ARG A 1 167 ? 12.416 -30.641 -11.409 1.00 43.47 167 ARG A N 1
ATOM 1315 C CA . ARG A 1 167 ? 13.753 -30.617 -12.006 1.00 43.47 167 ARG A CA 1
ATOM 1316 C C . ARG A 1 167 ? 13.644 -31.297 -13.372 1.00 43.47 167 ARG A C 1
ATOM 1318 O O . ARG A 1 167 ? 13.087 -32.399 -13.416 1.00 43.47 167 ARG A O 1
ATOM 1325 N N . PRO A 1 168 ? 14.143 -30.693 -14.466 1.00 45.19 168 PRO A N 1
ATOM 1326 C CA . PRO A 1 168 ? 14.255 -31.429 -15.711 1.00 45.19 168 PRO A CA 1
ATOM 1327 C C . PRO A 1 168 ? 15.041 -32.696 -15.391 1.00 45.19 168 PRO A C 1
ATOM 1329 O O . PRO A 1 168 ? 16.116 -32.624 -14.786 1.00 45.19 168 PRO A O 1
ATOM 1332 N N . CYS A 1 169 ? 14.445 -33.852 -15.691 1.00 42.41 169 CYS A N 1
ATOM 1333 C CA . CYS A 1 169 ? 15.094 -35.134 -15.478 1.00 42.41 169 CYS A CA 1
ATOM 1334 C C . CYS A 1 169 ? 16.508 -35.039 -16.062 1.00 42.41 169 CYS A C 1
ATOM 1336 O O . CYS A 1 169 ? 16.639 -34.589 -17.207 1.00 42.41 169 CYS A O 1
ATOM 1338 N N . PRO A 1 170 ? 17.558 -35.416 -15.312 1.00 44.38 170 PRO A N 1
ATOM 1339 C CA . PRO A 1 170 ? 18.883 -35.507 -15.891 1.00 44.38 170 PRO A CA 1
ATOM 1340 C C . PRO A 1 170 ? 18.768 -36.431 -17.104 1.00 44.38 170 PRO A C 1
ATOM 1342 O O . PRO A 1 170 ? 18.356 -37.589 -16.992 1.00 44.38 170 PRO A O 1
ATOM 1345 N N . ARG A 1 171 ? 19.028 -35.866 -18.288 1.00 48.81 171 ARG A N 1
ATOM 1346 C CA . ARG A 1 171 ? 19.232 -36.629 -19.513 1.00 48.81 171 ARG A CA 1
ATOM 1347 C C . ARG A 1 171 ? 20.396 -37.562 -19.232 1.00 48.81 171 ARG A C 1
ATOM 1349 O O . ARG A 1 171 ? 21.529 -37.112 -19.233 1.00 48.81 171 ARG A O 1
ATOM 1356 N N . GLU A 1 172 ? 20.061 -38.806 -18.920 1.00 45.38 172 GLU A N 1
ATOM 1357 C CA . GLU A 1 172 ? 20.695 -40.047 -19.365 1.00 45.38 172 GLU A CA 1
ATOM 1358 C C . GLU A 1 172 ? 20.110 -41.202 -18.534 1.00 45.38 172 GLU A C 1
ATOM 1360 O O . GLU A 1 172 ? 20.417 -41.366 -17.358 1.00 45.38 172 GLU A O 1
ATOM 1365 N N . GLY A 1 173 ? 19.230 -42.007 -19.148 1.00 50.72 173 GLY A N 1
ATOM 1366 C CA . GLY A 1 173 ? 19.007 -43.382 -18.681 1.00 50.72 173 GLY A CA 1
ATOM 1367 C C . GLY A 1 173 ? 17.648 -43.790 -18.097 1.00 50.72 173 GLY A C 1
ATOM 1368 O O . GLY A 1 173 ? 17.611 -44.801 -17.404 1.00 50.72 173 GLY A O 1
ATOM 1369 N N . CYS A 1 174 ? 16.524 -43.122 -18.384 1.00 33.75 174 CYS A N 1
ATOM 1370 C CA . CYS A 1 174 ? 15.197 -43.717 -18.131 1.00 33.75 174 CYS A CA 1
ATOM 1371 C C . CYS A 1 174 ? 14.436 -43.972 -19.445 1.00 33.75 174 CYS A C 1
ATOM 1373 O O . CYS A 1 174 ? 14.245 -43.034 -20.222 1.00 33.75 174 CYS A O 1
ATOM 1375 N N . PRO A 1 175 ? 13.991 -45.217 -19.720 1.00 41.19 175 PRO A N 1
ATOM 1376 C CA . PRO A 1 175 ? 13.283 -45.560 -20.943 1.00 41.19 175 PRO A CA 1
ATOM 1377 C C . PRO A 1 175 ? 11.810 -45.158 -20.817 1.00 41.19 175 PRO A C 1
ATOM 1379 O O . PRO A 1 175 ? 10.948 -45.974 -20.504 1.00 41.19 175 PRO A O 1
ATOM 1382 N N . CYS A 1 176 ? 11.499 -43.897 -21.100 1.00 34.41 176 CYS A N 1
ATOM 1383 C CA . CYS A 1 176 ? 10.143 -43.513 -21.482 1.00 34.41 176 CYS A CA 1
ATOM 1384 C C . CYS A 1 176 ? 9.989 -43.782 -22.982 1.00 34.41 176 CYS A C 1
ATOM 1386 O O . CYS A 1 176 ? 10.042 -42.871 -23.803 1.00 34.41 176 CYS A O 1
ATOM 1388 N N . ALA A 1 177 ? 9.858 -45.056 -23.352 1.00 35.97 177 ALA A N 1
ATOM 1389 C CA . ALA A 1 177 ? 9.439 -45.428 -24.695 1.00 35.97 177 ALA A CA 1
ATOM 1390 C C . ALA A 1 177 ? 7.945 -45.096 -24.854 1.00 35.97 177 ALA A C 1
ATOM 1392 O O . ALA A 1 177 ? 7.079 -45.926 -24.597 1.00 35.97 177 ALA A O 1
ATOM 1393 N N . LEU A 1 178 ? 7.649 -43.862 -25.259 1.00 37.28 178 LEU A N 1
ATOM 1394 C CA . LEU A 1 178 ? 6.420 -43.530 -25.972 1.00 37.28 178 LEU A CA 1
ATOM 1395 C C . LEU A 1 178 ? 6.768 -43.564 -27.460 1.00 37.28 178 LEU A C 1
ATOM 1397 O O . LEU A 1 178 ? 7.209 -42.576 -28.036 1.00 37.28 178 LEU A O 1
ATOM 1401 N N . THR A 1 179 ? 6.656 -44.743 -28.068 1.00 35.88 179 THR A N 1
ATOM 1402 C CA . THR A 1 179 ? 6.649 -44.858 -29.526 1.00 35.88 179 THR A CA 1
ATOM 1403 C C . THR A 1 179 ? 5.297 -44.339 -30.007 1.00 35.88 179 THR A C 1
ATOM 1405 O O . THR A 1 179 ? 4.260 -44.895 -29.644 1.00 35.88 179 THR A O 1
ATOM 1408 N N . GLU A 1 180 ? 5.299 -43.259 -30.784 1.00 36.66 180 GLU A N 1
ATOM 1409 C CA . GLU A 1 180 ? 4.107 -42.799 -31.498 1.00 36.66 180 GLU A CA 1
ATOM 1410 C C . GLU A 1 180 ? 3.596 -43.89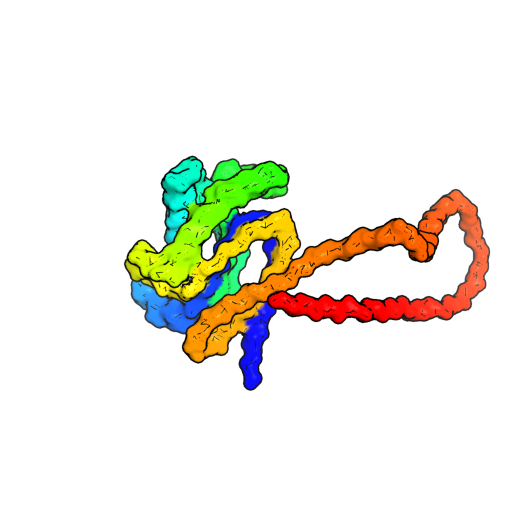4 -32.453 1.00 36.66 180 GLU A C 1
ATOM 1412 O O . GLU A 1 180 ? 4.408 -44.563 -33.103 1.00 36.66 180 GLU A O 1
ATOM 1417 N N . PRO A 1 181 ? 2.275 -44.101 -32.591 1.00 34.66 181 PRO A N 1
ATOM 1418 C CA . PRO A 1 181 ? 1.756 -44.988 -33.617 1.00 34.66 181 PRO A CA 1
ATOM 1419 C C . PRO A 1 181 ? 1.692 -44.252 -34.964 1.00 34.66 181 PRO A C 1
ATOM 1421 O O . PRO A 1 181 ? 0.835 -43.400 -35.188 1.00 34.66 181 PRO A O 1
ATOM 1424 N N . HIS A 1 182 ? 2.584 -44.623 -35.884 1.00 33.69 182 HIS A N 1
ATOM 1425 C CA . HIS A 1 182 ? 2.461 -44.321 -37.313 1.00 33.69 182 HIS A CA 1
ATOM 1426 C C . HIS A 1 182 ? 1.222 -45.043 -37.897 1.00 33.69 182 HIS A C 1
ATOM 1428 O O . HIS A 1 182 ? 0.961 -46.192 -37.521 1.00 33.69 182 HIS A O 1
ATOM 1434 N N . PRO A 1 183 ? 0.442 -44.422 -38.803 1.00 42.97 183 PRO A N 1
ATOM 1435 C CA . PRO A 1 183 ? -0.824 -44.980 -39.267 1.00 42.97 183 PRO A CA 1
ATOM 1436 C C . PRO A 1 183 ? -0.580 -46.025 -40.357 1.00 42.97 183 PRO A C 1
ATOM 1438 O O . PRO A 1 183 ? -0.267 -45.661 -41.479 1.00 42.97 183 PRO A O 1
ATOM 1441 N N . ASP A 1 184 ? -0.689 -47.314 -40.028 1.00 41.47 184 ASP A N 1
ATOM 1442 C CA . ASP A 1 184 ? -1.140 -48.368 -40.955 1.00 41.47 184 ASP A CA 1
ATOM 1443 C C . ASP A 1 184 ? -1.130 -49.744 -40.270 1.00 41.47 184 ASP A C 1
ATOM 1445 O O . ASP A 1 184 ? -0.135 -50.466 -40.280 1.00 41.47 184 ASP A O 1
ATOM 1449 N N . ALA A 1 185 ? -2.261 -50.148 -39.682 1.00 33.78 185 ALA A N 1
ATOM 1450 C CA . ALA A 1 185 ? -2.546 -51.560 -39.413 1.00 33.78 185 ALA A CA 1
ATOM 1451 C C . ALA A 1 185 ? -4.053 -51.792 -39.198 1.00 33.78 185 ALA A C 1
ATOM 1453 O O . ALA A 1 185 ? -4.666 -51.261 -38.274 1.00 33.78 185 ALA A O 1
ATOM 1454 N N . ARG A 1 186 ? -4.658 -52.619 -40.061 1.00 33.34 186 ARG A N 1
ATOM 1455 C CA . ARG A 1 186 ? -6.059 -53.079 -39.977 1.00 33.34 186 ARG A CA 1
ATOM 1456 C C . ARG A 1 186 ? -6.335 -53.883 -38.692 1.00 33.34 186 ARG A C 1
ATOM 1458 O O . ARG A 1 186 ? -5.453 -54.611 -38.238 1.00 33.34 186 ARG A O 1
ATOM 1465 N N . PRO A 1 187 ? -7.578 -53.887 -38.170 1.00 39.81 187 PRO A N 1
ATOM 1466 C CA . PRO A 1 187 ? -7.898 -54.563 -36.921 1.00 39.81 187 PRO A CA 1
ATOM 1467 C C . PRO A 1 187 ? -8.227 -56.047 -37.143 1.00 39.81 187 PRO A C 1
ATOM 1469 O O . PRO A 1 187 ? -9.068 -56.403 -37.971 1.00 39.81 187 PRO A O 1
ATOM 1472 N N . ARG A 1 188 ? -7.630 -56.929 -36.336 1.00 36.03 188 ARG A N 1
ATOM 1473 C CA . ARG A 1 188 ? -8.182 -58.259 -36.039 1.00 36.03 188 ARG A CA 1
ATOM 1474 C C . ARG A 1 188 ? -7.969 -58.597 -34.566 1.00 36.03 188 ARG A C 1
ATOM 1476 O O . ARG A 1 188 ? -6.840 -58.667 -34.108 1.00 36.03 188 ARG A O 1
ATOM 1483 N N . GLY A 1 189 ? -9.065 -58.952 -33.897 1.00 33.16 189 GLY A N 1
ATOM 1484 C CA . GLY A 1 189 ? -9.044 -59.958 -32.833 1.00 33.16 189 GLY A CA 1
ATOM 1485 C C . GLY A 1 189 ? -8.982 -59.450 -31.392 1.00 33.16 189 GLY A C 1
ATOM 1486 O O . GLY A 1 189 ? -8.006 -58.867 -30.948 1.00 33.16 189 GLY A O 1
ATOM 1487 N N . ARG A 1 190 ? -10.041 -59.775 -30.645 1.00 39.72 190 ARG A N 1
ATOM 1488 C CA . ARG A 1 190 ? -10.218 -59.622 -29.193 1.00 39.72 190 ARG A CA 1
ATOM 1489 C C . ARG A 1 190 ? -9.178 -60.417 -28.382 1.00 39.72 190 ARG A C 1
ATOM 1491 O O . ARG A 1 190 ? -8.976 -61.591 -28.691 1.00 39.72 190 ARG A O 1
ATOM 1498 N N . ARG A 1 191 ? -8.732 -59.877 -27.236 1.00 35.72 191 ARG A N 1
ATOM 1499 C CA . ARG A 1 191 ? -8.861 -60.509 -25.898 1.00 35.72 191 ARG A CA 1
ATOM 1500 C C . ARG A 1 191 ? -8.338 -59.615 -24.764 1.00 35.72 191 ARG A C 1
ATOM 1502 O O . ARG A 1 191 ? -7.417 -58.833 -24.943 1.00 35.72 191 ARG A O 1
ATOM 1509 N N . ALA A 1 192 ? -8.990 -59.767 -23.613 1.00 39.75 192 ALA A N 1
ATOM 1510 C CA . ALA A 1 192 ? -8.749 -59.090 -22.345 1.00 39.75 192 ALA A CA 1
ATOM 1511 C C . ALA A 1 192 ? -7.448 -59.531 -21.647 1.00 39.75 192 ALA A C 1
ATOM 1513 O O . ALA A 1 192 ? -7.026 -60.677 -21.789 1.00 39.75 192 ALA A O 1
ATOM 1514 N N . GLY A 1 193 ? -6.886 -58.646 -20.817 1.00 29.67 193 GLY A N 1
ATOM 1515 C CA . GLY A 1 193 ? -5.803 -58.952 -19.880 1.00 29.67 193 GLY A CA 1
ATOM 1516 C C . GLY A 1 193 ? -5.453 -57.745 -19.005 1.00 29.67 193 GLY A C 1
ATOM 1517 O O . GLY A 1 193 ? -4.970 -56.738 -19.504 1.00 29.67 193 GLY A O 1
ATOM 1518 N N . SER A 1 194 ? -5.727 -57.844 -17.705 1.00 39.56 194 SER A N 1
ATOM 1519 C CA . SER A 1 194 ? -5.456 -56.841 -16.669 1.00 39.56 194 SER A CA 1
ATOM 1520 C C . SER A 1 194 ? -3.968 -56.653 -16.388 1.00 39.56 194 SER A C 1
ATOM 1522 O O . SER A 1 194 ? -3.361 -57.672 -16.112 1.00 39.56 194 SER A O 1
ATOM 1524 N N . TRP A 1 195 ? -3.412 -55.440 -16.251 1.00 30.22 195 TRP A N 1
ATOM 1525 C CA . TRP A 1 195 ? -2.195 -55.220 -15.438 1.00 30.22 195 TRP A CA 1
ATOM 1526 C C . TRP A 1 195 ? -2.124 -53.794 -14.844 1.00 30.22 195 TRP A C 1
ATOM 1528 O O . TRP A 1 195 ? -1.975 -52.813 -15.554 1.00 30.22 195 TRP A O 1
ATOM 1538 N N . ARG A 1 196 ? -2.205 -53.775 -13.504 1.00 34.12 196 ARG A N 1
ATOM 1539 C CA . ARG A 1 196 ? -1.463 -52.989 -12.492 1.00 34.12 196 ARG A CA 1
ATOM 1540 C C . ARG A 1 196 ? -1.585 -51.457 -12.412 1.00 34.12 196 ARG A C 1
ATOM 1542 O O . ARG A 1 196 ? -1.263 -50.703 -13.315 1.00 34.12 196 ARG A O 1
ATOM 1549 N N . ARG A 1 197 ? -1.952 -51.044 -11.190 1.00 36.44 197 ARG A N 1
ATOM 1550 C CA . ARG A 1 197 ? -1.864 -49.695 -10.618 1.00 36.44 197 ARG A CA 1
ATOM 1551 C C . ARG A 1 197 ? -0.431 -49.176 -10.751 1.00 36.44 197 ARG A C 1
ATOM 1553 O O . ARG A 1 197 ? 0.496 -49.865 -10.323 1.00 36.44 197 ARG A O 1
ATOM 1560 N N . ALA A 1 198 ? -0.267 -47.973 -11.293 1.00 33.94 198 ALA A N 1
ATOM 1561 C CA . ALA A 1 198 ? 0.979 -47.233 -11.179 1.00 33.94 198 ALA A CA 1
ATOM 1562 C C . ALA A 1 198 ? 1.222 -46.907 -9.699 1.00 33.94 198 ALA A C 1
ATOM 1564 O O . ALA A 1 198 ? 0.343 -46.389 -9.007 1.00 33.94 198 ALA A O 1
ATOM 1565 N N . ALA A 1 199 ? 2.396 -47.299 -9.214 1.00 34.47 199 ALA A N 1
ATOM 1566 C CA . ALA A 1 199 ? 2.856 -47.028 -7.868 1.00 34.47 199 ALA A CA 1
ATOM 1567 C C . ALA A 1 199 ? 3.135 -45.528 -7.705 1.00 34.47 199 ALA A C 1
ATOM 1569 O O . ALA A 1 199 ? 3.790 -44.912 -8.544 1.00 34.47 199 ALA A O 1
ATOM 1570 N N . ALA A 1 200 ? 2.640 -44.965 -6.607 1.00 36.34 200 ALA A N 1
ATOM 1571 C CA . ALA A 1 200 ? 3.081 -43.681 -6.094 1.00 36.34 200 ALA A CA 1
ATOM 1572 C C . ALA A 1 200 ? 4.535 -43.807 -5.610 1.00 36.34 200 ALA A C 1
ATOM 1574 O O . ALA A 1 200 ? 4.848 -44.724 -4.851 1.00 36.34 200 ALA A O 1
ATOM 1575 N N . CYS A 1 201 ? 5.401 -42.877 -6.009 1.00 29.16 201 CYS A N 1
ATOM 1576 C CA . CYS A 1 201 ? 6.689 -42.666 -5.354 1.00 29.16 201 CYS A CA 1
ATOM 1577 C C . CYS A 1 201 ? 6.542 -41.504 -4.359 1.00 29.16 201 CYS A C 1
ATOM 1579 O O . CYS A 1 201 ? 6.319 -40.373 -4.792 1.00 29.16 201 CYS A O 1
ATOM 1581 N N . PRO A 1 202 ? 6.655 -41.748 -3.042 1.00 46.28 202 PRO A N 1
ATOM 1582 C CA . PRO A 1 202 ? 6.796 -40.698 -2.050 1.00 46.28 202 PRO A CA 1
ATOM 1583 C C . PRO A 1 202 ? 8.285 -40.383 -1.880 1.00 46.28 202 PRO A C 1
ATOM 1585 O O . PRO A 1 202 ? 9.076 -41.299 -1.704 1.00 46.28 202 PRO A O 1
ATOM 1588 N N . HIS A 1 203 ? 8.679 -39.114 -1.892 1.00 31.70 203 HIS A N 1
ATOM 1589 C CA . HIS A 1 203 ? 9.865 -38.658 -1.160 1.00 31.70 203 HIS A CA 1
ATOM 1590 C C . HIS A 1 203 ? 9.794 -37.134 -1.003 1.00 31.70 203 HIS A C 1
ATOM 1592 O O . HIS A 1 203 ? 10.243 -36.373 -1.855 1.00 31.70 203 HIS A O 1
ATOM 1598 N N . TYR A 1 204 ? 9.191 -36.692 0.102 1.00 29.78 204 TYR A N 1
ATOM 1599 C CA . TYR A 1 204 ? 9.402 -35.352 0.643 1.00 29.78 204 TYR A CA 1
ATOM 1600 C C . TYR A 1 204 ? 10.657 -35.405 1.518 1.00 29.78 204 TYR A C 1
ATOM 1602 O O . TYR A 1 204 ? 10.668 -36.087 2.540 1.00 29.78 204 TYR A O 1
ATOM 1610 N N . GLN A 1 205 ? 11.704 -34.684 1.125 1.00 31.09 205 GLN A N 1
ATOM 1611 C CA . GLN A 1 205 ? 12.760 -34.256 2.039 1.00 31.09 205 GLN A CA 1
ATOM 1612 C C . GLN A 1 205 ? 12.443 -32.809 2.426 1.00 31.09 205 GLN A C 1
ATOM 1614 O O . GLN A 1 205 ? 12.529 -31.902 1.602 1.00 31.09 205 GLN A O 1
ATOM 1619 N N . LEU A 1 206 ? 11.988 -32.620 3.666 1.00 29.53 206 LEU A N 1
ATOM 1620 C CA . LEU A 1 206 ? 11.910 -31.314 4.313 1.00 29.53 206 LEU A CA 1
ATOM 1621 C C . LEU A 1 206 ? 13.322 -30.942 4.771 1.00 29.53 206 LEU A C 1
ATOM 1623 O O . LEU A 1 206 ? 13.867 -31.602 5.653 1.00 29.53 206 LEU A O 1
ATOM 1627 N N . SER A 1 207 ? 13.894 -29.896 4.186 1.00 27.38 207 SER A N 1
ATOM 1628 C CA . SER A 1 207 ? 15.048 -29.205 4.758 1.00 27.38 207 SER A CA 1
ATOM 1629 C C . SER A 1 207 ? 14.538 -27.907 5.369 1.00 27.38 207 SER A C 1
ATOM 1631 O O . SER A 1 207 ? 14.040 -27.045 4.649 1.00 27.38 207 SER A O 1
ATOM 1633 N N . PHE A 1 208 ? 14.612 -27.815 6.694 1.00 28.17 208 PHE A N 1
ATOM 1634 C CA . PHE A 1 208 ? 14.419 -26.579 7.444 1.00 28.17 208 PHE A CA 1
ATOM 1635 C C . PHE A 1 208 ? 15.749 -25.812 7.434 1.00 28.17 208 PHE A C 1
ATOM 1637 O O . PHE A 1 208 ? 16.790 -26.409 7.720 1.00 28.17 208 PHE A O 1
ATOM 1644 N N . LEU A 1 209 ? 15.707 -24.530 7.077 1.00 32.56 209 LEU A N 1
ATOM 1645 C CA . LEU A 1 209 ? 16.722 -23.532 7.420 1.00 32.56 209 LEU A CA 1
ATOM 1646 C C . LEU A 1 209 ? 16.073 -22.550 8.390 1.00 32.56 209 LEU A C 1
ATOM 1648 O O . LEU A 1 209 ? 14.896 -22.208 8.134 1.00 32.56 209 LEU A O 1
#

Secondary structure (DSSP, 8-state):
----EEEEEEE-SSEEEEEEE-HHHHHHHTTT---S-HHHHHHHHHHHHHHHHHHHHTS--EEEEEEEEETTEEEEEEEEGGGGGGGGG--HHHHHHHHHHHHHHHHHHHHHHHTT-HHHHHSTTGGGEEEEEEE--SS-EEEEEEE---SS----EEEEE--PPPPPPPSSS---------S-------------PPPP---------

Sequence (209 aa):
MAASFAEEYEVDYGVYLFLGYSKKEEKLLKPYTKTASLVDAALVKLGKLVRDTAEIMNGTACKLDLIEHIGENIILQATLEEFDYTRDNMSAIMLHKEKEECEDSVTEVKNMINEHDPEIRADMALSLLILAEVQSPTRAVRVVHVASSFHEPPFILVLYRTVTPPRPCPREGCPCALTEPHPDARPRGRRAGSWRRAAACPHYQLSFL

Foldseek 3Di:
DFDFDKDKDKDFAAKKKKWFFDPVVCVVCVVVDPDPDLLVVCQVVVQVQLQVLLCVPPVFGKGWDWPDDDDRMTMITIFGPVCPVPVVPDDLVRSVVRCVSRVVSSVVSQVCLCVVPPVQVVDPSSVRTNHMDMDRDSGTFIWIWGDGPDDPDDDTDTDGDGPDPPPPPPPDDDPPPPDDDDDDDDDDDDDDDDDDDDDDDDDDDDDDD

pLDDT: mean 72.1, std 24.84, range [27.38, 96.88]

Organism: Penaeus vannamei (NCBI:txid6689)

Radius of gyration: 24.72 Å; chains: 1; bounding box: 40×72×64 Å